Protein AF-A0A958W8P5-F1 (afdb_monomer)

Structure (mmCIF, N/CA/C/O backbone):
data_AF-A0A958W8P5-F1
#
_entry.id   AF-A0A958W8P5-F1
#
loop_
_atom_site.group_PDB
_atom_site.id
_atom_site.type_symbol
_atom_site.label_atom_id
_atom_site.label_alt_id
_atom_site.label_comp_id
_atom_site.label_asym_id
_atom_site.label_entity_id
_atom_site.label_seq_id
_atom_site.pdbx_PDB_ins_code
_atom_site.Cartn_x
_atom_site.Cartn_y
_atom_site.Cartn_z
_atom_site.occupancy
_atom_site.B_iso_or_equiv
_atom_site.auth_seq_id
_atom_site.auth_comp_id
_atom_site.auth_asym_id
_atom_site.auth_atom_id
_atom_site.pdbx_PDB_model_num
ATOM 1 N N . MET A 1 1 ? -5.852 3.829 20.525 1.00 61.50 1 MET A N 1
ATOM 2 C CA . MET A 1 1 ? -6.816 3.805 21.656 1.00 61.50 1 MET A CA 1
ATOM 3 C C . MET A 1 1 ? -6.274 2.936 22.780 1.00 61.50 1 MET A C 1
ATOM 5 O O . MET A 1 1 ? -5.685 1.904 22.482 1.00 61.50 1 MET A O 1
ATOM 9 N N . LYS A 1 2 ? -6.436 3.343 24.045 1.00 65.69 2 LYS A N 1
ATOM 10 C CA . LYS A 1 2 ? -5.979 2.568 25.211 1.00 65.69 2 LYS A CA 1
ATOM 11 C C . LYS A 1 2 ? -7.167 1.872 25.869 1.00 65.69 2 LYS A C 1
ATOM 13 O O . LYS A 1 2 ? -8.187 2.505 26.105 1.00 65.69 2 LYS A O 1
ATOM 18 N N . TYR A 1 3 ? -7.014 0.585 26.155 1.00 80.12 3 TYR A N 1
ATOM 19 C CA . TYR A 1 3 ? -7.939 -0.152 27.010 1.00 80.12 3 TYR A CA 1
ATOM 20 C C . TYR A 1 3 ? -7.518 0.039 28.460 1.00 80.12 3 TYR A C 1
ATOM 22 O O . TYR A 1 3 ? -6.321 0.064 28.752 1.00 80.12 3 TYR A O 1
ATOM 30 N N . GLN A 1 4 ? -8.497 0.136 29.349 1.00 85.81 4 GLN A N 1
ATOM 31 C CA . GLN A 1 4 ? -8.276 0.026 30.782 1.00 85.81 4 GLN A CA 1
ATOM 32 C C . GLN A 1 4 ? -8.817 -1.325 31.251 1.00 85.81 4 GLN A C 1
ATOM 34 O O . GLN A 1 4 ? -9.816 -1.813 30.722 1.00 85.81 4 GLN A O 1
ATOM 39 N N . VAL A 1 5 ? -8.114 -1.953 32.191 1.00 87.94 5 VAL A N 1
ATOM 40 C CA . VAL A 1 5 ? -8.501 -3.243 32.769 1.00 87.94 5 VAL A CA 1
ATOM 41 C C . VAL A 1 5 ? -8.922 -2.992 34.208 1.00 87.94 5 VAL A C 1
ATOM 43 O O . VAL A 1 5 ? -8.151 -2.418 34.972 1.00 87.94 5 VAL A O 1
ATOM 46 N N . ALA A 1 6 ? -10.127 -3.430 34.556 1.00 86.19 6 ALA A N 1
ATOM 47 C CA . ALA A 1 6 ? -10.683 -3.334 35.899 1.00 86.19 6 ALA A CA 1
ATOM 48 C C . ALA A 1 6 ? -10.616 -4.705 36.586 1.00 86.19 6 ALA A C 1
ATOM 50 O O . ALA A 1 6 ? -10.998 -5.708 35.977 1.00 86.19 6 ALA A O 1
ATOM 51 N N . ASP A 1 7 ? -10.170 -4.756 37.843 1.00 88.56 7 ASP A N 1
ATOM 52 C CA . ASP A 1 7 ? -10.262 -5.962 38.675 1.00 88.56 7 ASP A CA 1
ATOM 53 C C . ASP A 1 7 ? -11.498 -5.863 39.576 1.00 88.56 7 ASP A C 1
ATOM 55 O O . ASP A 1 7 ? -11.500 -5.181 40.604 1.00 88.56 7 ASP A O 1
ATOM 59 N N . LEU A 1 8 ? -12.587 -6.495 39.133 1.00 88.25 8 LEU A N 1
ATOM 60 C CA . LEU A 1 8 ? -13.913 -6.351 39.722 1.00 88.25 8 LEU A CA 1
ATOM 61 C C . LEU A 1 8 ? -14.461 -7.686 40.215 1.00 88.25 8 LEU A C 1
ATOM 63 O O . LEU A 1 8 ? -14.262 -8.743 39.618 1.00 88.25 8 LEU A O 1
ATOM 67 N N . LYS A 1 9 ? -15.222 -7.626 41.305 1.00 90.94 9 LYS A N 1
ATOM 68 C CA . LYS A 1 9 ? -15.916 -8.773 41.890 1.00 90.94 9 LYS A CA 1
ATOM 69 C C . LYS A 1 9 ? -17.305 -8.927 41.260 1.00 90.94 9 LYS A C 1
ATOM 71 O O . LYS A 1 9 ? -17.995 -7.921 41.100 1.00 90.94 9 LYS A O 1
ATOM 76 N N . PRO A 1 10 ? -17.783 -10.162 41.009 1.00 91.62 10 PRO A N 1
ATOM 77 C CA . PRO A 1 10 ? -19.079 -10.403 40.360 1.00 91.62 10 PRO A CA 1
ATOM 78 C C . PRO A 1 10 ? -20.283 -9.721 41.034 1.00 91.62 10 PRO A C 1
ATOM 80 O O . PRO A 1 10 ? -21.230 -9.327 40.361 1.00 91.62 10 PRO A O 1
ATOM 83 N N . ASN A 1 11 ? -20.224 -9.531 42.356 1.00 94.00 11 ASN A N 1
ATOM 84 C CA . ASN A 1 11 ? -21.281 -8.913 43.157 1.00 94.00 11 ASN A CA 1
ATOM 85 C C . ASN A 1 11 ? -21.255 -7.371 43.179 1.00 94.00 11 ASN A C 1
ATOM 87 O O . ASN A 1 11 ? -22.101 -6.754 43.830 1.00 94.00 11 ASN A O 1
ATOM 91 N N . GLN A 1 12 ? -20.284 -6.730 42.523 1.00 94.06 12 GLN A N 1
ATOM 92 C CA . GLN A 1 12 ? -20.268 -5.275 42.370 1.00 94.06 12 GLN A CA 1
ATOM 93 C C . GLN A 1 12 ? -21.307 -4.836 41.339 1.00 94.06 12 GLN A C 1
ATOM 95 O O . GLN A 1 12 ? -21.655 -5.588 40.434 1.00 94.06 12 GLN A O 1
ATOM 100 N N . ARG A 1 13 ? -21.823 -3.612 41.483 1.00 94.88 13 ARG A N 1
ATOM 101 C CA . ARG A 1 13 ? -22.813 -3.050 40.555 1.00 94.88 13 ARG A CA 1
ATOM 102 C C . ARG A 1 13 ? -22.160 -2.519 39.287 1.00 94.88 13 ARG A C 1
ATOM 104 O O . ARG A 1 13 ? -21.091 -1.917 39.368 1.00 94.88 13 ARG A O 1
ATOM 111 N N . VAL A 1 14 ? -22.862 -2.622 38.160 1.00 92.56 14 VAL A N 1
ATOM 112 C CA . VAL A 1 14 ? -22.449 -2.039 36.871 1.00 92.56 14 VAL A CA 1
ATOM 113 C C . VAL A 1 14 ? -22.155 -0.543 37.001 1.00 92.56 14 VAL A C 1
ATOM 115 O O . VAL A 1 14 ? -21.164 -0.064 36.461 1.00 92.56 14 VAL A O 1
ATOM 118 N N . GLY A 1 15 ? -22.940 0.201 37.791 1.00 90.25 15 GLY A N 1
ATOM 119 C CA . GLY A 1 15 ? -22.713 1.634 38.014 1.00 90.25 15 GLY A CA 1
ATOM 120 C C . GLY A 1 15 ? -21.353 1.992 38.639 1.00 90.25 15 GLY A C 1
ATOM 121 O O . GLY A 1 15 ? -20.953 3.154 38.586 1.00 90.25 15 GLY A O 1
ATOM 122 N N . LEU A 1 16 ? -20.619 1.027 39.208 1.00 89.62 16 LEU A N 1
ATOM 123 C CA . LEU A 1 16 ? -19.238 1.239 39.655 1.00 89.62 16 LEU A CA 1
ATOM 124 C C . LEU A 1 16 ? -18.306 1.545 38.472 1.00 89.62 16 LEU A C 1
ATOM 126 O O . LEU A 1 16 ? -17.460 2.423 38.596 1.00 89.62 16 LEU A O 1
ATOM 130 N N . LEU A 1 17 ? -18.518 0.895 37.321 1.00 88.81 17 LEU A N 1
ATOM 131 C CA . LEU A 1 17 ? -17.731 1.108 36.101 1.00 88.81 17 LEU A CA 1
ATOM 132 C C . LEU A 1 17 ? -17.792 2.563 35.644 1.00 88.81 17 LEU A C 1
ATOM 134 O O . LEU A 1 17 ? -16.791 3.143 35.245 1.00 88.81 17 LEU A O 1
ATOM 138 N N . VAL A 1 18 ? -18.967 3.181 35.753 1.00 87.56 18 VAL A N 1
ATOM 139 C CA . VAL A 1 18 ? -19.132 4.597 35.429 1.00 87.56 18 VAL A CA 1
ATOM 140 C C . VAL A 1 18 ? -18.314 5.464 36.384 1.00 87.56 18 VAL A C 1
ATOM 142 O O . VAL A 1 18 ? -17.617 6.370 35.951 1.00 87.56 18 VAL A O 1
ATOM 145 N N . LYS A 1 19 ? -18.337 5.174 37.685 1.00 82.44 19 LYS A N 1
ATOM 146 C CA . LYS A 1 19 ? -17.563 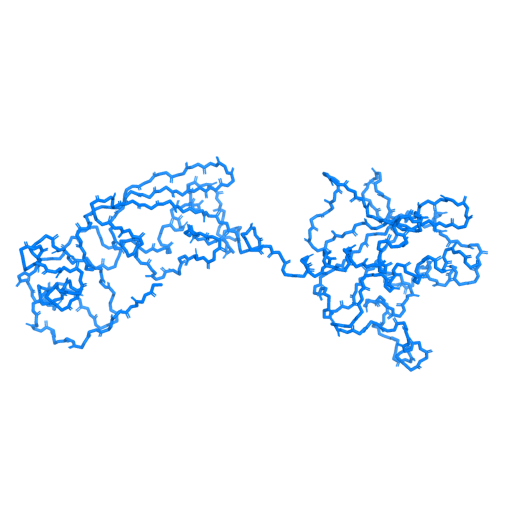5.952 38.663 1.00 82.44 19 LYS A CA 1
ATOM 147 C C . LYS A 1 19 ? -16.058 5.820 38.473 1.00 82.44 19 LYS A C 1
ATOM 149 O O . LYS A 1 19 ? -15.356 6.786 38.722 1.00 82.44 19 LYS A O 1
ATOM 154 N N . GLU A 1 20 ? -15.590 4.642 38.078 1.00 83.19 20 GLU A N 1
ATOM 155 C CA . GLU A 1 20 ? -14.168 4.344 37.916 1.00 83.19 20 GLU A CA 1
ATOM 156 C C . GLU A 1 20 ? -13.617 4.880 36.590 1.00 83.19 20 GLU A C 1
ATOM 158 O O . GLU A 1 20 ? -12.554 5.491 36.570 1.00 83.19 20 GLU A O 1
ATOM 163 N N . PHE A 1 21 ? -14.370 4.723 35.497 1.00 81.88 21 PHE A N 1
ATOM 164 C CA . PHE A 1 21 ? -13.891 5.029 34.146 1.00 81.88 21 PHE A CA 1
ATOM 165 C C . PHE A 1 21 ? -14.447 6.332 33.562 1.00 81.88 21 PHE A C 1
ATOM 167 O O . PHE A 1 21 ? -13.836 6.900 32.661 1.00 81.88 21 PHE A O 1
ATOM 174 N N . ALA A 1 22 ? -15.572 6.851 34.069 1.00 73.06 22 ALA A N 1
ATOM 175 C CA . ALA A 1 22 ? -16.109 8.139 33.624 1.00 73.06 22 ALA A CA 1
ATOM 176 C C . ALA A 1 22 ? -15.609 9.330 34.452 1.00 73.06 22 ALA A C 1
ATOM 178 O O . ALA A 1 22 ? -15.659 10.453 33.960 1.00 73.06 22 ALA A O 1
ATOM 179 N N . SER A 1 23 ? -15.070 9.134 35.662 1.00 58.66 23 SER A N 1
ATOM 180 C CA . SER A 1 23 ? -14.471 10.240 36.432 1.00 58.66 23 SER A CA 1
ATOM 181 C C . SER A 1 23 ? -13.261 10.865 35.733 1.00 58.66 23 SER A C 1
ATOM 183 O O . SER A 1 23 ? -12.983 12.042 35.926 1.00 58.66 23 SER A O 1
ATOM 185 N N . GLU A 1 24 ? -12.564 10.104 34.883 1.00 58.31 24 GLU A N 1
ATOM 186 C CA . GLU A 1 24 ? -11.497 10.628 34.019 1.00 58.31 24 GLU A CA 1
ATOM 187 C C . GLU A 1 24 ? -12.038 11.448 32.833 1.00 58.31 24 GLU A C 1
ATOM 189 O O . GLU A 1 24 ? -11.323 12.272 32.267 1.00 58.31 24 GLU A O 1
ATOM 194 N N . LEU A 1 25 ? -13.306 11.246 32.465 1.00 57.03 25 LEU A N 1
ATOM 195 C CA . LEU A 1 25 ? -13.974 11.900 31.337 1.00 57.03 25 LEU A CA 1
ATOM 196 C C . LEU A 1 25 ? -14.722 13.178 31.747 1.00 57.03 25 LEU A C 1
ATOM 198 O O . LEU A 1 25 ? -15.196 13.915 30.881 1.00 57.03 25 LEU A O 1
ATOM 202 N N . VAL A 1 26 ? -14.865 13.443 33.051 1.00 53.00 26 VAL A N 1
ATOM 203 C CA . VAL A 1 26 ? -15.777 14.469 33.559 1.00 53.00 26 VAL A CA 1
ATOM 204 C C . VAL A 1 26 ? -15.163 15.247 34.731 1.00 53.00 26 VAL A C 1
ATOM 206 O O . VAL A 1 26 ? -14.953 14.712 35.813 1.00 53.00 26 VAL A O 1
ATOM 209 N N . SER A 1 27 ? -14.947 16.555 34.552 1.00 53.47 27 SER A N 1
ATOM 210 C CA . SER A 1 27 ? -14.469 17.470 35.606 1.00 53.47 27 SER A CA 1
ATOM 211 C C . SER A 1 27 ? -15.549 17.906 36.616 1.00 53.47 27 SER A C 1
ATOM 213 O O . SER A 1 27 ? -15.221 18.517 37.629 1.00 53.47 27 SER A O 1
ATOM 215 N N . ASN A 1 28 ? -16.824 17.586 36.363 1.00 54.25 28 ASN A N 1
ATOM 216 C CA . ASN A 1 28 ? -17.992 17.945 37.177 1.00 54.25 28 ASN A CA 1
ATOM 217 C C . ASN A 1 28 ? -18.848 16.712 37.516 1.00 54.25 28 ASN A C 1
ATOM 219 O O . ASN A 1 28 ? -19.314 16.022 36.616 1.00 54.25 28 ASN A O 1
ATOM 223 N N . GLN A 1 29 ? -19.121 16.459 38.800 1.00 53.81 29 GLN A N 1
ATOM 224 C CA . GLN A 1 29 ? -19.870 15.273 39.260 1.00 53.81 29 GLN A CA 1
ATOM 225 C C . GLN A 1 29 ? -21.273 15.118 38.633 1.00 53.81 29 GLN A C 1
ATOM 227 O O . GLN A 1 29 ? -21.763 13.995 38.534 1.00 53.81 29 GLN A O 1
ATOM 232 N N . ASP A 1 30 ? -21.874 16.204 38.139 1.00 55.91 30 ASP A N 1
ATOM 233 C CA . ASP A 1 30 ? -23.226 16.224 37.564 1.00 55.91 30 ASP A CA 1
ATOM 234 C C . ASP A 1 30 ? -23.385 15.432 36.248 1.00 55.91 30 ASP A C 1
ATOM 236 O O . ASP A 1 30 ? -24.508 15.103 35.884 1.00 55.91 30 ASP A O 1
ATOM 240 N N . PHE A 1 31 ? -22.306 15.074 35.532 1.00 62.34 31 PHE A N 1
ATOM 241 C CA . PHE A 1 31 ? -22.424 14.329 34.258 1.00 62.34 31 PHE A CA 1
ATOM 242 C C . PHE A 1 31 ? -22.172 12.819 34.367 1.00 62.34 31 PHE A C 1
ATOM 244 O O . PHE A 1 31 ? -22.192 12.123 33.353 1.00 62.34 31 PHE A O 1
ATOM 251 N N . VAL A 1 32 ? -21.939 12.290 35.572 1.00 66.75 32 VAL A N 1
ATOM 252 C CA . VAL A 1 32 ? -21.746 10.842 35.784 1.00 66.75 32 VAL A CA 1
ATOM 253 C C . VAL A 1 32 ? -23.053 10.075 35.533 1.00 66.75 32 VAL A C 1
ATOM 255 O O . VAL A 1 32 ? -23.020 8.929 35.092 1.00 66.75 32 VAL A O 1
ATOM 258 N N . GLU A 1 33 ? -24.212 10.701 35.759 1.00 72.81 33 GLU A N 1
ATOM 259 C CA . GLU A 1 33 ? -25.521 10.078 35.511 1.00 72.81 33 GLU A CA 1
ATOM 260 C C . GLU A 1 33 ? -25.821 9.882 34.014 1.00 72.81 33 GLU A C 1
ATOM 262 O O . GLU A 1 33 ? -26.463 8.892 33.658 1.00 72.81 33 GLU A O 1
ATOM 267 N N . ASP A 1 34 ? -25.276 10.748 33.149 1.00 83.75 34 ASP A N 1
ATOM 268 C CA . ASP A 1 34 ? -25.423 10.705 31.682 1.00 83.75 34 ASP A CA 1
ATOM 269 C C . ASP A 1 34 ? -24.579 9.611 31.009 1.00 83.75 34 ASP A C 1
ATOM 271 O O . ASP A 1 34 ? -24.695 9.377 29.802 1.00 83.75 34 ASP A O 1
ATOM 275 N N . CYS A 1 35 ? -23.669 8.987 31.754 1.00 89.44 35 CYS A N 1
ATOM 276 C CA . CYS A 1 35 ? -22.839 7.911 31.247 1.00 89.44 35 CYS A CA 1
ATOM 277 C C . CYS A 1 35 ? -23.577 6.577 31.339 1.00 89.44 35 CYS A C 1
ATOM 279 O O . CYS A 1 35 ? -24.099 6.194 32.391 1.00 89.44 35 CYS A O 1
ATOM 281 N N . GLU A 1 36 ? -23.538 5.842 30.238 1.00 93.12 36 GLU A N 1
ATOM 282 C CA . GLU A 1 36 ? -24.096 4.505 30.118 1.00 93.12 36 GLU A CA 1
ATOM 283 C C . GLU A 1 36 ? -22.970 3.484 29.933 1.00 93.12 36 GLU A C 1
ATOM 285 O O . GLU A 1 36 ? -21.848 3.820 29.528 1.00 93.12 36 GLU A O 1
ATOM 290 N N . VAL A 1 37 ? -23.274 2.227 30.248 1.00 94.50 37 VAL A N 1
ATOM 291 C CA . VAL A 1 37 ? -22.350 1.101 30.102 1.00 94.50 37 VAL A CA 1
ATOM 292 C C . VAL A 1 37 ? -22.937 0.132 29.097 1.00 94.50 37 VAL A C 1
ATOM 294 O O . VAL A 1 37 ? -24.067 -0.301 29.266 1.00 94.50 37 VAL A O 1
ATOM 297 N N . TYR A 1 38 ? -22.168 -0.255 28.090 1.00 96.31 38 TYR A N 1
ATOM 298 C CA . TYR A 1 38 ? -22.601 -1.208 27.075 1.00 96.31 38 TYR A CA 1
ATOM 299 C C . TYR A 1 38 ? -21.658 -2.397 27.048 1.00 96.31 38 TYR A C 1
ATOM 301 O O . TYR A 1 38 ? -20.437 -2.225 27.046 1.00 96.31 38 TYR A O 1
ATOM 309 N N . LEU A 1 39 ? -22.211 -3.602 26.954 1.00 95.75 39 LEU A N 1
ATOM 310 C CA . LEU A 1 39 ? -21.423 -4.781 26.619 1.00 95.75 39 LEU A CA 1
ATOM 311 C C . LEU A 1 39 ? -21.067 -4.746 25.125 1.00 95.75 39 LEU A C 1
ATOM 313 O O . LEU A 1 39 ? -21.847 -4.277 24.294 1.00 95.75 39 LEU A O 1
ATOM 317 N N . LYS A 1 40 ? -19.861 -5.198 24.772 1.00 95.12 40 LYS A N 1
ATOM 318 C CA . LYS A 1 40 ? -19.370 -5.196 23.388 1.00 95.12 40 LYS A CA 1
ATOM 319 C C . LYS A 1 40 ? -20.381 -5.818 22.420 1.00 95.12 40 LYS A C 1
ATOM 321 O O . LYS A 1 40 ? -20.788 -6.959 22.601 1.00 95.12 40 LYS A O 1
ATOM 326 N N . ASN A 1 41 ? -20.657 -5.102 21.328 1.00 94.75 41 ASN A N 1
ATOM 327 C CA . ASN A 1 41 ? -21.593 -5.460 20.257 1.00 94.75 41 ASN A CA 1
ATOM 328 C C . ASN A 1 41 ? -23.080 -5.559 20.644 1.00 94.75 41 ASN A C 1
ATOM 330 O O . ASN A 1 41 ? -23.872 -5.904 19.760 1.00 94.75 41 ASN A O 1
ATOM 334 N N . GLU A 1 42 ? -23.448 -5.207 21.878 1.00 95.62 42 GLU A N 1
ATOM 335 C CA . GLU A 1 42 ? -24.842 -5.097 22.317 1.00 95.62 42 GLU A CA 1
ATOM 336 C C . GLU A 1 42 ? -25.438 -3.724 21.983 1.00 95.62 42 GLU A C 1
ATOM 338 O O . GLU A 1 42 ? -24.756 -2.694 22.028 1.00 95.62 42 GLU A O 1
ATOM 343 N N . GLU A 1 43 ? -26.722 -3.710 21.629 1.00 93.38 43 GLU A N 1
ATOM 344 C CA . GLU A 1 43 ? -27.430 -2.479 21.253 1.00 93.38 43 GLU A CA 1
ATOM 345 C C . GLU A 1 43 ? -27.899 -1.663 22.459 1.00 93.38 43 GLU A C 1
ATOM 347 O O . GLU A 1 43 ? -27.882 -0.434 22.391 1.00 93.38 43 GLU A O 1
ATOM 352 N N . ASP A 1 44 ? -28.274 -2.344 23.540 1.00 94.81 44 ASP A N 1
ATOM 353 C CA . ASP A 1 44 ? -28.830 -1.732 24.743 1.00 94.81 44 ASP A CA 1
ATOM 354 C C . ASP A 1 44 ? -27.754 -1.553 25.822 1.00 94.81 44 ASP A C 1
ATOM 356 O O . ASP A 1 44 ? -26.799 -2.334 25.928 1.00 94.81 44 ASP A O 1
ATOM 360 N N . ASP A 1 45 ? -27.908 -0.508 26.630 1.00 95.19 45 ASP A N 1
ATOM 361 C CA . ASP A 1 45 ? -27.088 -0.287 27.809 1.00 95.19 45 ASP A CA 1
ATOM 362 C C . ASP A 1 45 ? -27.468 -1.234 28.957 1.00 95.19 45 ASP A C 1
ATOM 364 O O . ASP A 1 45 ? -28.557 -1.805 29.038 1.00 95.19 45 ASP A O 1
ATOM 368 N N . LEU A 1 46 ? -26.521 -1.421 29.868 1.00 95.69 46 LEU A N 1
ATOM 369 C CA . LEU A 1 46 ? -26.671 -2.249 31.048 1.00 95.69 46 LEU A CA 1
ATOM 370 C C . LEU A 1 46 ? -27.295 -1.450 32.193 1.00 95.69 46 LEU A C 1
ATOM 372 O O . LEU A 1 46 ? -26.890 -0.326 32.493 1.00 95.69 46 LEU A O 1
ATOM 376 N N . ASP A 1 47 ? -28.212 -2.090 32.916 1.00 94.19 47 ASP A N 1
ATOM 377 C CA . ASP A 1 47 ? -28.812 -1.527 34.123 1.00 94.19 47 ASP A CA 1
ATOM 378 C C . ASP A 1 47 ? -27.745 -1.312 35.211 1.00 94.19 47 ASP A C 1
ATOM 380 O O . ASP A 1 47 ? -27.260 -2.252 35.847 1.00 94.19 47 ASP A O 1
ATOM 384 N N . LYS A 1 48 ? -27.415 -0.040 35.464 1.00 93.38 48 LYS A N 1
ATOM 385 C CA . LYS A 1 48 ? -26.426 0.400 36.463 1.00 93.38 48 LYS A CA 1
ATOM 386 C C . LYS A 1 48 ? -26.728 -0.102 37.886 1.00 93.38 48 LYS A C 1
ATOM 388 O O . LYS A 1 48 ? -25.813 -0.135 38.718 1.00 93.38 48 LYS A O 1
ATOM 393 N N . GLY A 1 49 ? -27.978 -0.471 38.184 1.00 93.25 49 GLY A N 1
ATOM 394 C CA . GLY A 1 49 ? -28.420 -1.004 39.473 1.00 93.25 49 GLY A CA 1
ATOM 395 C C . GLY A 1 49 ? -28.115 -2.489 39.690 1.00 93.25 49 GLY A C 1
ATOM 396 O O . GLY A 1 49 ? -27.979 -2.899 40.849 1.00 93.25 49 GLY A O 1
ATOM 397 N N . LYS A 1 50 ? -27.963 -3.267 38.611 1.00 95.69 50 LYS A N 1
ATOM 398 C CA . LYS A 1 50 ? -27.653 -4.703 38.659 1.00 95.69 50 LYS A CA 1
ATOM 399 C C . LYS A 1 50 ? -26.184 -4.961 38.961 1.00 95.69 50 LYS A C 1
ATOM 401 O O . LYS A 1 50 ? -25.310 -4.120 38.725 1.00 95.69 50 LYS A O 1
ATOM 406 N N . THR A 1 51 ? -25.905 -6.145 39.492 1.00 96.00 51 THR A N 1
ATOM 407 C CA . THR A 1 51 ? -24.537 -6.648 39.639 1.00 96.00 51 THR A CA 1
ATOM 408 C C . THR A 1 51 ? -23.930 -7.032 38.286 1.00 96.00 51 THR A C 1
ATOM 410 O O . THR A 1 51 ? -24.648 -7.206 37.295 1.00 96.00 51 THR A O 1
ATOM 413 N N . LEU A 1 52 ? -22.601 -7.157 38.227 1.00 94.56 52 LEU A N 1
ATOM 414 C CA . LEU A 1 52 ? -21.898 -7.628 37.028 1.00 94.56 52 LEU A CA 1
ATOM 415 C C . LEU A 1 52 ? -22.386 -9.029 36.623 1.00 94.56 52 LEU A C 1
ATOM 417 O O . LEU A 1 52 ? -22.652 -9.262 35.446 1.00 94.56 52 LEU A O 1
ATOM 421 N N . GLU A 1 53 ? -22.585 -9.919 37.602 1.00 93.94 53 GLU A N 1
ATOM 422 C CA . GLU A 1 53 ? -23.111 -11.274 37.386 1.00 93.94 53 GLU A CA 1
ATOM 423 C C . GLU A 1 53 ? -24.550 -11.269 36.845 1.00 93.94 53 GLU A C 1
ATOM 425 O O . GLU A 1 53 ? -24.834 -11.926 35.844 1.00 93.94 53 GLU A O 1
ATOM 430 N N . GLU A 1 54 ? -25.450 -10.480 37.444 1.00 95.31 54 GLU A N 1
ATOM 431 C CA . GLU A 1 54 ? -26.842 -10.331 36.977 1.00 95.31 54 GLU A CA 1
ATOM 432 C C . GLU A 1 54 ? -26.938 -9.726 35.570 1.00 95.31 54 GLU A C 1
ATOM 434 O O . GLU A 1 54 ? -27.918 -9.954 34.859 1.00 95.31 54 GLU A O 1
ATOM 439 N N . SER A 1 55 ? -25.929 -8.948 35.176 1.00 93.19 55 SER A N 1
ATOM 440 C CA . SER A 1 55 ? -25.813 -8.335 33.848 1.00 93.19 55 SER A CA 1
ATOM 441 C C . SER A 1 55 ? -25.090 -9.234 32.843 1.00 93.19 55 SER A C 1
ATOM 443 O O . SER A 1 55 ? -24.905 -8.845 31.693 1.00 93.19 55 SER A O 1
ATOM 445 N N . GLY A 1 56 ? -24.673 -10.433 33.264 1.00 93.62 56 GLY A N 1
ATOM 446 C CA . GLY A 1 56 ? -24.006 -11.415 32.415 1.00 93.62 56 GLY A CA 1
ATOM 447 C C . GLY A 1 56 ? -22.558 -11.079 32.053 1.00 93.62 56 GLY A C 1
ATOM 448 O O . GLY A 1 56 ? -22.003 -11.774 31.203 1.00 93.62 56 GLY A O 1
ATOM 449 N N . ILE A 1 57 ? -21.948 -10.071 32.689 1.00 94.06 57 ILE A N 1
ATOM 450 C CA . ILE A 1 57 ? -20.547 -9.697 32.461 1.00 94.06 57 ILE A CA 1
ATOM 451 C C . ILE A 1 57 ? -19.638 -10.774 33.053 1.00 94.06 57 ILE A C 1
ATOM 453 O O . ILE A 1 57 ? -19.739 -11.133 34.229 1.00 94.06 57 ILE A O 1
ATOM 457 N N . LYS A 1 58 ? -18.707 -11.261 32.237 1.00 93.69 58 LYS A N 1
ATOM 458 C CA . LYS A 1 58 ? -17.735 -12.298 32.582 1.00 93.69 58 LYS A CA 1
ATOM 459 C C . LYS A 1 58 ? -16.310 -11.782 32.444 1.00 93.69 58 LYS A C 1
ATOM 461 O O . LYS A 1 58 ? -16.026 -10.765 31.815 1.00 93.69 58 LYS A O 1
ATOM 466 N N . GLN A 1 59 ? -15.377 -12.529 33.023 1.00 92.12 59 GLN A N 1
ATOM 467 C CA . GLN A 1 59 ? -13.956 -12.262 32.849 1.00 92.12 59 GLN A CA 1
ATOM 468 C C . GLN A 1 59 ? -13.576 -12.295 31.359 1.00 92.12 59 GLN A C 1
ATOM 470 O O . GLN A 1 59 ? -13.853 -13.270 30.663 1.00 92.12 59 GLN A O 1
ATOM 475 N N . GLY A 1 60 ? -12.900 -11.241 30.895 1.00 90.69 60 GLY A N 1
ATOM 476 C CA . GLY A 1 60 ? -12.474 -11.085 29.500 1.00 90.69 60 GLY A CA 1
ATOM 477 C C . GLY A 1 60 ? -13.470 -10.334 28.612 1.00 90.69 60 GLY A C 1
ATOM 478 O O . GLY A 1 60 ? -13.120 -9.973 27.482 1.00 90.69 60 GLY A O 1
ATOM 479 N N . ASP A 1 61 ? -14.671 -10.043 29.114 1.00 93.31 61 ASP A N 1
ATOM 480 C CA . ASP A 1 61 ? -15.610 -9.183 28.407 1.00 93.31 61 ASP A CA 1
ATOM 481 C C . ASP A 1 61 ? -15.067 -7.760 28.286 1.00 93.31 61 ASP A C 1
ATOM 483 O O . ASP A 1 61 ? -14.280 -7.277 29.100 1.00 93.31 61 ASP A O 1
ATOM 487 N N . HIS A 1 62 ? -15.480 -7.093 27.215 1.00 93.06 62 HIS A N 1
ATOM 488 C CA . HIS A 1 62 ? -15.138 -5.704 26.958 1.00 93.06 62 HIS A CA 1
ATOM 489 C C . HIS A 1 62 ? -16.414 -4.880 27.067 1.00 93.06 62 HIS A C 1
ATOM 491 O O . HIS A 1 62 ? -17.448 -5.260 26.513 1.00 93.06 62 HIS A O 1
ATOM 497 N N . VAL A 1 63 ? -16.324 -3.748 27.754 1.00 94.19 63 VAL A N 1
ATOM 498 C CA . VAL A 1 63 ? -17.441 -2.825 27.945 1.00 94.19 63 VAL A CA 1
ATOM 499 C C . VAL A 1 63 ? -17.064 -1.438 27.451 1.00 94.19 63 VAL A C 1
ATOM 501 O O . VAL A 1 63 ? -15.912 -1.016 27.564 1.00 94.19 63 VAL A O 1
ATOM 504 N N . PHE A 1 64 ? -18.031 -0.734 26.881 1.00 93.81 64 PHE A N 1
ATOM 505 C CA . PHE A 1 64 ? -17.918 0.686 26.587 1.00 93.81 64 PHE A CA 1
ATOM 506 C C . PHE A 1 64 ? -18.576 1.475 27.718 1.00 93.81 64 PHE A C 1
ATOM 508 O O . PHE A 1 64 ? -19.694 1.155 28.112 1.00 93.81 64 PHE A O 1
ATOM 515 N N . VAL A 1 65 ? -17.896 2.504 28.220 1.00 93.00 65 VAL A N 1
ATOM 516 C CA . VAL A 1 65 ? -18.425 3.438 29.221 1.00 93.00 65 VAL A CA 1
ATOM 517 C C . VAL A 1 65 ? -18.356 4.837 28.621 1.00 93.00 65 VAL A C 1
ATOM 519 O O . VAL A 1 65 ? -17.270 5.306 28.281 1.00 93.00 65 VAL A O 1
ATOM 522 N N . GLY A 1 66 ? -19.498 5.503 28.457 1.00 91.50 66 GLY A N 1
ATOM 523 C CA . GLY A 1 66 ? -19.528 6.824 27.833 1.00 91.50 66 GLY A CA 1
ATOM 524 C C . GLY A 1 66 ? -20.928 7.413 27.691 1.00 91.50 66 GLY A C 1
ATOM 525 O O . GLY A 1 66 ? -21.918 6.800 28.072 1.00 91.50 66 GLY A O 1
ATOM 526 N N . ARG A 1 67 ? -21.004 8.637 27.156 1.00 91.19 67 ARG A N 1
ATOM 527 C CA . ARG A 1 67 ? -22.259 9.413 27.047 1.00 91.19 67 ARG A CA 1
ATOM 528 C C . ARG A 1 67 ? -22.992 9.234 25.716 1.00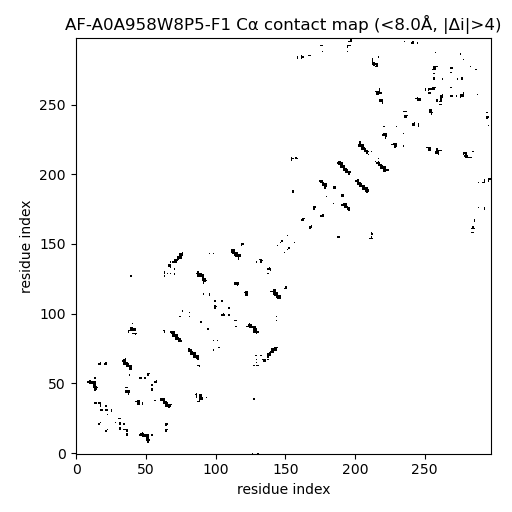 91.19 67 ARG A C 1
ATOM 530 O O . ARG A 1 67 ? -24.178 9.532 25.615 1.00 91.19 67 ARG A O 1
ATOM 537 N N . CYS A 1 68 ? -22.295 8.790 24.671 1.00 92.38 68 CYS A N 1
ATOM 538 C CA . CYS A 1 68 ? -22.930 8.539 23.381 1.00 92.38 68 CYS A CA 1
ATOM 539 C C . CYS A 1 68 ? -23.839 7.313 23.483 1.00 92.38 68 CYS A C 1
ATOM 541 O O . CYS A 1 68 ? -23.380 6.254 23.895 1.00 92.38 68 CYS A O 1
ATOM 543 N N . LYS A 1 69 ? -25.110 7.458 23.090 1.00 94.19 69 LYS A N 1
ATOM 544 C CA . LYS A 1 69 ? -26.085 6.351 23.037 1.00 94.19 69 LYS A CA 1
ATOM 545 C C . LYS A 1 69 ? -26.163 5.690 21.664 1.00 94.19 69 LYS A C 1
ATOM 547 O O . LYS A 1 69 ? -26.414 4.498 21.536 1.00 94.19 69 LYS A O 1
ATOM 552 N N . LYS A 1 70 ? -25.904 6.480 20.627 1.00 96.69 70 LYS A N 1
ATOM 553 C CA . LYS A 1 70 ? -25.715 6.043 19.248 1.00 96.69 70 LYS A CA 1
ATOM 554 C C . LYS A 1 70 ? -24.524 6.786 18.670 1.00 96.69 70 LYS A C 1
ATOM 556 O O . LYS A 1 70 ? -24.190 7.871 19.147 1.00 96.69 70 LYS A O 1
ATOM 561 N N . VAL A 1 71 ? -23.883 6.171 17.688 1.00 97.69 71 VAL A N 1
ATOM 562 C CA . VAL A 1 71 ? -22.788 6.766 16.932 1.00 97.69 71 VAL A CA 1
ATOM 563 C C . VAL A 1 71 ? -23.160 6.745 15.462 1.00 97.69 71 VAL A C 1
ATOM 565 O O . VAL A 1 71 ? -23.402 5.672 14.904 1.00 97.69 71 VAL A O 1
ATOM 568 N N . ASP A 1 72 ? -23.186 7.923 14.849 1.00 98.25 72 ASP A N 1
ATOM 569 C CA . ASP A 1 72 ? -23.382 8.054 13.410 1.00 98.25 72 ASP A CA 1
ATOM 570 C C . ASP A 1 72 ? -22.045 7.837 12.702 1.00 98.25 72 ASP A C 1
ATOM 572 O O . ASP A 1 72 ? -21.069 8.562 12.909 1.00 98.25 72 ASP A O 1
ATOM 576 N N . VAL A 1 73 ? -21.989 6.799 11.878 1.00 98.50 73 VAL A N 1
ATOM 577 C CA . VAL A 1 73 ? -20.788 6.374 11.168 1.00 98.50 73 VAL A CA 1
ATOM 578 C C . VAL A 1 73 ? -20.977 6.641 9.683 1.00 98.50 73 VAL A C 1
ATOM 580 O O . VAL A 1 73 ? -21.962 6.201 9.092 1.00 98.50 73 VAL A O 1
ATOM 583 N N . SER A 1 74 ? -20.006 7.314 9.074 1.00 98.00 74 SER A N 1
ATOM 584 C CA . SER A 1 74 ? -19.846 7.396 7.620 1.00 98.00 74 SER A CA 1
ATOM 585 C C . SER A 1 74 ? -18.611 6.597 7.216 1.00 98.00 74 SER A C 1
ATOM 587 O O . SER A 1 74 ? -17.533 6.826 7.756 1.00 98.00 74 SER A O 1
ATOM 589 N N . ILE A 1 75 ? -18.759 5.644 6.298 1.00 98.50 75 ILE A N 1
ATOM 590 C CA . ILE A 1 75 ? -17.667 4.829 5.759 1.00 98.50 75 ILE A CA 1
ATOM 591 C C . ILE A 1 75 ? -17.548 5.124 4.271 1.00 98.50 75 ILE A C 1
ATOM 593 O O . ILE A 1 75 ? -18.482 4.880 3.511 1.00 98.50 75 ILE A O 1
ATOM 597 N N . ASN A 1 76 ? -16.390 5.614 3.849 1.00 96.94 76 ASN A N 1
ATOM 598 C CA . ASN A 1 76 ? -16.095 5.860 2.445 1.00 96.94 76 ASN A CA 1
ATOM 599 C C . ASN A 1 76 ? -15.268 4.712 1.863 1.00 96.94 76 ASN A C 1
ATOM 601 O O . ASN A 1 76 ? -14.348 4.223 2.513 1.00 96.94 76 ASN A O 1
ATOM 605 N N . TYR A 1 77 ? -15.581 4.299 0.639 1.00 95.62 77 TYR A N 1
ATOM 606 C CA . TYR A 1 77 ? -14.820 3.317 -0.132 1.00 95.62 77 TYR A CA 1
ATOM 607 C C . TYR A 1 77 ? -14.928 3.652 -1.619 1.00 95.62 77 TYR A C 1
ATOM 609 O O . TYR A 1 77 ? -16.035 3.775 -2.144 1.00 95.62 77 TYR A O 1
ATOM 617 N N . ALA A 1 78 ? -13.792 3.821 -2.303 1.00 87.56 78 ALA A N 1
ATOM 618 C CA . ALA A 1 78 ? -13.743 4.116 -3.741 1.00 87.56 78 ALA A CA 1
ATOM 619 C C . ALA A 1 78 ? -14.691 5.262 -4.181 1.00 87.56 78 ALA A C 1
ATOM 621 O O . ALA A 1 78 ? -15.384 5.173 -5.196 1.00 87.56 78 ALA A O 1
ATOM 622 N N . GLY A 1 79 ? -14.770 6.330 -3.376 1.00 84.94 79 GLY A N 1
ATOM 623 C CA . GLY A 1 79 ? -15.627 7.496 -3.631 1.00 84.94 79 GLY A CA 1
ATOM 624 C C . GLY A 1 79 ? -17.126 7.290 -3.371 1.00 84.94 79 GLY A C 1
ATOM 625 O O . GLY A 1 79 ? -17.908 8.206 -3.613 1.00 84.94 79 GLY A O 1
ATOM 626 N N . LYS A 1 80 ? -17.541 6.116 -2.882 1.00 91.62 80 LYS A N 1
ATOM 627 C CA . LYS A 1 80 ? -18.907 5.843 -2.417 1.00 91.62 80 LYS A CA 1
ATOM 628 C C . LYS A 1 80 ? -18.973 5.928 -0.899 1.00 91.62 80 LYS A C 1
ATOM 630 O O . LYS A 1 80 ? -18.039 5.515 -0.217 1.00 91.62 80 LYS A O 1
ATOM 635 N N . GLU A 1 81 ? -20.103 6.399 -0.390 1.00 96.19 81 GLU A N 1
ATOM 636 C CA . GLU A 1 81 ? -20.343 6.566 1.041 1.00 96.19 81 GLU A CA 1
ATOM 637 C C . GLU A 1 81 ? -21.412 5.582 1.537 1.00 96.19 81 GLU A C 1
ATOM 639 O O . GLU A 1 81 ? -22.455 5.408 0.903 1.00 96.19 81 GLU A O 1
ATOM 644 N N . TYR A 1 82 ? -21.155 4.966 2.690 1.00 98.00 82 TYR A N 1
ATOM 645 C CA . TYR A 1 82 ? -22.097 4.156 3.451 1.00 98.00 82 TYR A CA 1
ATOM 646 C C . TYR A 1 82 ? -22.291 4.770 4.837 1.00 98.00 82 TYR A C 1
ATOM 648 O O . TYR A 1 82 ? -21.360 4.803 5.642 1.00 98.00 82 TYR A O 1
ATOM 656 N N . THR A 1 83 ? -23.501 5.243 5.126 1.00 98.12 83 THR A N 1
ATOM 657 C CA . THR A 1 83 ? -23.855 5.807 6.430 1.00 98.12 83 THR A CA 1
ATOM 658 C C . THR A 1 83 ? -24.757 4.867 7.222 1.00 98.12 83 THR A C 1
ATOM 660 O O . THR A 1 83 ? -25.673 4.239 6.684 1.00 98.12 83 THR A O 1
ATOM 663 N N . LEU A 1 84 ? -24.491 4.754 8.522 1.00 98.12 84 LEU A N 1
ATOM 664 C CA . LEU A 1 84 ? -25.275 3.952 9.456 1.00 98.12 84 LEU A CA 1
ATOM 665 C C . LEU A 1 84 ? -25.154 4.500 10.879 1.00 98.12 84 LEU A C 1
ATOM 667 O O . LEU A 1 84 ? -24.135 5.076 11.244 1.00 98.12 84 LEU A O 1
ATOM 671 N N . SER A 1 85 ? -26.182 4.274 11.693 1.00 97.81 85 SER A N 1
ATOM 672 C CA . SER A 1 85 ? -26.168 4.602 13.119 1.00 97.81 85 SER A CA 1
ATOM 673 C C . SER A 1 85 ? -26.102 3.310 13.926 1.00 97.81 85 SER A C 1
ATOM 675 O O . SER A 1 85 ? -26.905 2.398 13.709 1.00 97.81 85 SER A O 1
ATOM 677 N N . VAL A 1 86 ? -25.125 3.201 14.825 1.00 97.88 86 VAL A N 1
ATOM 678 C CA . VAL A 1 86 ? -24.835 1.969 15.579 1.00 97.88 86 VAL A CA 1
ATOM 679 C C . VAL A 1 86 ? -24.692 2.247 17.072 1.00 97.88 86 VAL A C 1
ATOM 681 O O . VAL A 1 86 ? -24.452 3.383 17.484 1.00 97.88 86 VAL A O 1
ATOM 684 N N . SER A 1 87 ? -24.829 1.210 17.903 1.00 97.44 87 SER A N 1
ATOM 685 C CA . SER A 1 87 ? -24.446 1.298 19.317 1.00 97.44 87 SER A CA 1
ATOM 686 C C . SER A 1 87 ? -22.954 1.641 19.457 1.00 97.44 87 SER A C 1
ATOM 688 O O . SER A 1 87 ? -22.139 1.104 18.693 1.00 97.44 87 SER A O 1
ATOM 690 N N . PRO A 1 88 ? -22.559 2.479 20.437 1.00 96.69 88 PRO A N 1
ATOM 691 C CA . PRO A 1 88 ? -21.156 2.809 20.693 1.00 96.69 88 PRO A CA 1
ATOM 692 C C . PRO A 1 88 ? -20.289 1.580 21.011 1.00 96.69 88 PRO A C 1
ATOM 694 O O . PRO A 1 88 ? -19.074 1.626 20.820 1.00 96.69 88 PRO A O 1
ATOM 697 N N . SER A 1 89 ? -20.888 0.471 21.458 1.00 96.88 89 SER A N 1
ATOM 698 C CA . SER A 1 89 ? -20.186 -0.787 21.739 1.00 96.88 89 SER A CA 1
ATOM 699 C C . SER A 1 89 ? -19.891 -1.620 20.485 1.00 96.88 89 SER A C 1
ATOM 701 O O . SER A 1 89 ? -19.210 -2.648 20.572 1.00 96.88 89 SER A O 1
ATOM 703 N N . THR A 1 90 ? -20.400 -1.205 19.319 1.00 98.00 90 THR A N 1
ATOM 704 C CA . THR A 1 90 ? -20.141 -1.871 18.039 1.00 98.00 90 THR A CA 1
ATOM 705 C C . THR A 1 90 ? -18.654 -1.831 17.745 1.00 98.00 90 THR A C 1
ATOM 707 O O . THR A 1 90 ? -18.051 -0.758 17.679 1.00 98.00 90 THR A O 1
ATOM 710 N N . ASN A 1 91 ? -18.052 -3.004 17.566 1.00 96.88 91 ASN A N 1
ATOM 711 C CA . ASN A 1 91 ? -16.631 -3.090 17.289 1.00 96.88 91 ASN A CA 1
ATOM 712 C C . ASN A 1 91 ? -16.299 -2.942 15.801 1.00 96.88 91 ASN A C 1
ATOM 714 O O . ASN A 1 91 ? -17.117 -3.216 14.919 1.00 96.88 91 ASN A O 1
ATOM 718 N N . ALA A 1 92 ? -15.051 -2.567 15.527 1.00 96.62 92 ALA A N 1
ATOM 719 C CA . ALA A 1 92 ? -14.548 -2.354 14.177 1.00 96.62 92 ALA A CA 1
ATOM 720 C C . ALA A 1 92 ? -14.689 -3.599 13.292 1.00 96.62 92 ALA A C 1
ATOM 722 O O . ALA A 1 92 ? -14.996 -3.466 12.115 1.00 96.62 92 ALA A O 1
ATOM 723 N N . ARG A 1 93 ? -14.560 -4.813 13.850 1.00 96.56 93 ARG A N 1
ATOM 724 C CA . ARG A 1 93 ? -14.782 -6.056 13.091 1.00 96.56 93 ARG A CA 1
ATOM 725 C C . ARG A 1 93 ? -16.216 -6.173 12.564 1.00 96.56 93 ARG A C 1
ATOM 727 O O . ARG A 1 93 ? -16.407 -6.473 11.388 1.00 96.56 93 ARG A O 1
ATOM 734 N N . LYS A 1 94 ? -17.223 -5.946 13.421 1.00 97.19 94 LYS A N 1
ATOM 735 C CA . LYS A 1 94 ? -18.645 -5.967 13.029 1.00 97.19 94 LYS A CA 1
ATOM 736 C C . LYS A 1 94 ? -18.921 -4.865 12.008 1.00 97.19 94 LYS A C 1
ATOM 738 O O . LYS A 1 94 ? -19.562 -5.123 10.994 1.00 97.19 94 LYS A O 1
ATOM 743 N N . LEU A 1 95 ? -18.374 -3.672 12.235 1.00 97.38 95 LEU A N 1
ATOM 744 C CA . LEU A 1 95 ? -18.520 -2.528 11.339 1.00 97.38 95 LEU A CA 1
ATOM 745 C C . LEU A 1 95 ? -17.881 -2.767 9.959 1.00 97.38 95 LEU A C 1
ATOM 747 O O . LEU A 1 95 ? -18.516 -2.499 8.942 1.00 97.38 95 LEU A O 1
ATOM 751 N N . ARG A 1 96 ? -16.674 -3.350 9.910 1.00 97.62 96 ARG A N 1
ATOM 752 C CA . ARG A 1 96 ? -15.996 -3.743 8.664 1.00 97.62 96 ARG A CA 1
ATOM 753 C C . ARG A 1 96 ? -16.831 -4.759 7.898 1.00 97.62 96 ARG A C 1
ATOM 755 O O . ARG A 1 96 ? -17.056 -4.574 6.711 1.00 97.62 96 ARG A O 1
ATOM 762 N N . HIS A 1 97 ? -17.349 -5.787 8.571 1.00 96.94 97 HIS A N 1
ATOM 763 C CA . HIS A 1 97 ? -18.208 -6.783 7.926 1.00 96.94 97 HIS A CA 1
ATOM 764 C C . HIS A 1 97 ? -19.475 -6.159 7.312 1.00 96.94 97 HIS A C 1
ATOM 766 O O . HIS A 1 97 ? -19.851 -6.502 6.192 1.00 96.94 97 HIS A O 1
ATOM 772 N N . LEU A 1 98 ? -20.111 -5.204 8.005 1.00 97.38 98 LEU A N 1
ATOM 773 C CA . LEU A 1 98 ? -21.245 -4.453 7.454 1.00 97.38 98 LEU A CA 1
ATOM 774 C C . LEU A 1 98 ? -20.847 -3.644 6.212 1.00 97.38 98 LEU A C 1
ATOM 776 O O . LEU A 1 98 ? -21.584 -3.657 5.227 1.00 97.38 98 LEU A O 1
ATOM 780 N N . ALA A 1 99 ? -19.685 -2.985 6.238 1.00 97.81 99 ALA A N 1
ATOM 781 C CA . ALA A 1 99 ? -19.173 -2.218 5.106 1.00 97.81 99 ALA A CA 1
ATOM 782 C C . ALA A 1 99 ? -18.864 -3.108 3.891 1.00 97.81 99 ALA A C 1
ATOM 784 O O . ALA A 1 99 ? -19.346 -2.821 2.799 1.00 97.81 99 ALA A O 1
ATOM 785 N N . LEU A 1 100 ? -18.140 -4.218 4.082 1.00 97.56 100 LEU A N 1
ATOM 786 C CA . LEU A 1 100 ? -17.828 -5.179 3.013 1.00 97.56 100 LEU A CA 1
ATOM 787 C C . LEU A 1 100 ? -19.109 -5.696 2.350 1.00 97.56 100 LEU A C 1
ATOM 789 O O . LEU A 1 100 ? -19.251 -5.642 1.129 1.00 97.56 100 LEU A O 1
ATOM 793 N N . LYS A 1 101 ? -20.098 -6.088 3.165 1.00 97.62 101 LYS A N 1
ATOM 794 C CA . LYS A 1 101 ? -21.409 -6.521 2.676 1.00 97.62 101 LYS A CA 1
ATOM 795 C C . LYS A 1 101 ? -22.146 -5.417 1.914 1.00 97.62 101 LYS A C 1
ATOM 797 O O . LYS A 1 101 ? -22.769 -5.709 0.897 1.00 97.62 101 LYS A O 1
ATOM 802 N N . HIS A 1 102 ? -22.100 -4.173 2.394 1.00 97.75 102 HIS A N 1
ATOM 803 C CA . HIS A 1 102 ? -22.745 -3.037 1.732 1.00 97.75 102 HIS A CA 1
ATOM 804 C C . HIS A 1 102 ? -22.119 -2.736 0.365 1.00 97.75 102 HIS A C 1
ATOM 806 O O . HIS A 1 102 ? -22.841 -2.523 -0.608 1.00 97.75 102 HIS A O 1
ATOM 812 N N . PHE A 1 103 ? -20.788 -2.754 0.276 1.00 97.06 103 PHE A N 1
ATOM 813 C CA . PHE A 1 103 ? -20.062 -2.488 -0.967 1.00 97.06 103 PHE A CA 1
ATOM 814 C C . PHE A 1 103 ? -19.981 -3.700 -1.909 1.00 97.06 103 PHE A C 1
ATOM 816 O O . PHE A 1 103 ? -19.518 -3.548 -3.038 1.00 97.06 103 PHE A O 1
ATOM 823 N N . GLY A 1 104 ? -20.468 -4.874 -1.490 1.00 96.31 104 GLY A N 1
ATOM 824 C CA . GLY A 1 104 ? -20.455 -6.096 -2.298 1.00 96.31 104 GLY A CA 1
ATOM 825 C C . GLY A 1 104 ? -19.059 -6.700 -2.468 1.00 96.31 104 GLY A C 1
ATOM 826 O O . GLY A 1 104 ? -18.791 -7.315 -3.495 1.00 96.31 104 GLY A O 1
ATOM 827 N N . ILE A 1 105 ? -18.180 -6.495 -1.486 1.00 94.94 105 ILE A N 1
ATOM 828 C CA . ILE A 1 105 ? -16.800 -6.992 -1.475 1.00 94.94 105 ILE A CA 1
ATOM 829 C C . ILE A 1 105 ? -16.799 -8.379 -0.823 1.00 94.94 105 ILE A C 1
ATOM 831 O O . ILE A 1 105 ? -17.371 -8.552 0.258 1.00 94.94 105 ILE A O 1
ATOM 835 N N . GLY A 1 106 ? -16.202 -9.370 -1.491 1.00 92.50 106 GLY A N 1
ATOM 836 C CA . GLY A 1 106 ? -16.056 -10.724 -0.951 1.00 92.50 106 GLY A CA 1
ATOM 837 C C . GLY A 1 106 ? -15.095 -10.773 0.240 1.00 92.50 106 GLY A C 1
ATOM 838 O O . GLY A 1 106 ? -14.276 -9.876 0.416 1.00 92.50 106 GLY A O 1
ATOM 839 N N . ASP A 1 107 ? -15.173 -11.827 1.056 1.00 86.12 107 ASP A N 1
ATOM 840 C CA . ASP A 1 107 ? -14.302 -11.964 2.235 1.00 86.12 107 ASP A CA 1
ATOM 841 C C . ASP A 1 107 ? -12.808 -12.013 1.855 1.00 86.12 107 ASP A C 1
ATOM 843 O O . ASP A 1 107 ? -11.989 -11.429 2.563 1.00 86.12 107 ASP A O 1
ATOM 847 N N . ASP A 1 108 ? -12.464 -12.649 0.727 1.00 84.94 108 ASP A N 1
ATOM 848 C CA . ASP A 1 108 ? -11.085 -12.725 0.222 1.00 84.94 108 ASP A CA 1
ATOM 849 C C . ASP A 1 108 ? -10.585 -11.357 -0.272 1.00 84.94 108 ASP A C 1
ATOM 851 O O . ASP A 1 108 ? -9.499 -10.923 0.107 1.00 84.94 108 ASP A O 1
ATOM 855 N N . ASP A 1 109 ? -11.406 -10.641 -1.049 1.00 83.69 109 ASP A N 1
ATOM 856 C CA . ASP A 1 109 ? -11.083 -9.309 -1.590 1.00 83.69 109 ASP A CA 1
ATOM 857 C C . ASP A 1 109 ? -11.074 -8.208 -0.511 1.00 83.69 109 ASP A C 1
ATOM 859 O O . ASP A 1 109 ? -10.581 -7.108 -0.739 1.00 83.69 109 ASP A O 1
ATOM 863 N N . GLY A 1 110 ? -11.681 -8.471 0.649 1.00 90.12 110 GLY A N 1
ATOM 864 C CA . GLY A 1 110 ? -11.768 -7.543 1.775 1.00 90.12 110 GLY A CA 1
ATOM 865 C C . GLY A 1 110 ? -10.800 -7.846 2.918 1.00 90.12 110 GLY A C 1
ATOM 866 O O . GLY A 1 110 ? -10.882 -7.186 3.958 1.00 90.12 110 GLY A O 1
ATOM 867 N N . ALA A 1 111 ? -9.940 -8.860 2.774 1.00 90.00 111 ALA A N 1
ATOM 868 C CA . ALA A 1 111 ? -9.102 -9.373 3.858 1.00 90.00 111 ALA A CA 1
ATOM 869 C C . ALA A 1 111 ? -8.035 -8.370 4.334 1.00 90.00 111 ALA A C 1
ATOM 871 O O . ALA A 1 111 ? -7.674 -8.366 5.514 1.00 90.00 111 ALA A O 1
ATOM 872 N N . ASP A 1 112 ? -7.551 -7.518 3.434 1.00 90.56 112 ASP A N 1
ATOM 873 C CA . ASP A 1 112 ? -6.534 -6.488 3.662 1.00 90.56 112 ASP A CA 1
ATOM 874 C C . ASP A 1 112 ? -7.125 -5.090 3.930 1.00 90.56 112 ASP A C 1
ATOM 876 O O . ASP A 1 112 ? -6.405 -4.179 4.350 1.00 90.56 112 ASP A O 1
ATOM 880 N N . LEU A 1 113 ? -8.436 -4.914 3.734 1.00 95.31 113 LEU A N 1
ATOM 881 C CA . LEU A 1 113 ? -9.117 -3.642 3.953 1.00 95.31 113 LEU A CA 1
ATOM 882 C C . LEU A 1 113 ? -9.290 -3.351 5.449 1.00 95.31 113 LEU A C 1
ATOM 884 O O . LEU A 1 113 ? -9.840 -4.139 6.225 1.00 95.31 113 LEU A O 1
ATOM 888 N N . LEU A 1 114 ? -8.875 -2.155 5.858 1.00 96.38 114 LEU A N 1
ATOM 889 C CA . LEU A 1 114 ? -8.963 -1.662 7.230 1.00 96.38 114 LEU A CA 1
ATOM 890 C C . LEU A 1 114 ? -9.858 -0.423 7.297 1.00 96.38 114 LEU A C 1
ATOM 892 O O . LEU A 1 114 ? -10.051 0.276 6.306 1.00 96.38 114 LEU A O 1
ATOM 896 N N . LEU A 1 115 ? -10.412 -0.149 8.481 1.00 97.56 115 LEU A N 1
ATOM 897 C CA . LEU A 1 115 ? -11.181 1.068 8.749 1.00 97.56 115 LEU A CA 1
ATOM 898 C C . LEU A 1 115 ? -10.253 2.146 9.312 1.00 97.56 115 LEU A C 1
ATOM 900 O O . LEU A 1 115 ? -9.851 2.074 10.473 1.00 97.56 115 LEU A O 1
ATOM 904 N N . TRP A 1 116 ? -9.927 3.141 8.501 1.00 96.38 116 TRP A N 1
ATOM 905 C CA . TRP A 1 116 ? -9.030 4.242 8.834 1.00 96.38 116 TRP A CA 1
ATOM 906 C C . TRP A 1 116 ? -9.790 5.434 9.409 1.00 96.38 116 TRP A C 1
ATOM 908 O O . TRP A 1 116 ? -10.826 5.821 8.876 1.00 96.38 116 TRP A O 1
ATOM 918 N N . ILE A 1 117 ? -9.253 6.021 10.480 1.00 93.19 117 ILE A N 1
ATOM 919 C CA . ILE A 1 117 ? -9.695 7.314 11.027 1.00 93.19 117 ILE A CA 1
ATOM 920 C C . ILE A 1 117 ? -8.973 8.452 10.292 1.00 93.19 117 ILE A C 1
ATOM 922 O O . ILE A 1 117 ? -9.573 9.461 9.933 1.00 93.19 117 ILE A O 1
ATOM 926 N N . ASP A 1 118 ? -7.670 8.277 10.069 1.00 88.12 118 ASP A N 1
ATOM 927 C CA . ASP A 1 118 ? -6.783 9.207 9.371 1.00 88.12 118 ASP A CA 1
ATOM 928 C C . ASP A 1 118 ? -5.650 8.424 8.681 1.00 88.12 118 ASP A C 1
ATOM 930 O O . ASP A 1 118 ? -5.657 7.200 8.690 1.00 88.12 118 ASP A O 1
ATOM 934 N N . LYS A 1 119 ? -4.661 9.102 8.083 1.00 79.56 119 LYS A N 1
ATOM 935 C CA . LYS A 1 119 ? -3.565 8.448 7.335 1.00 79.56 119 LYS A CA 1
ATOM 936 C C . LYS A 1 119 ? -2.658 7.529 8.171 1.00 79.56 119 LYS A C 1
ATOM 938 O O . LYS A 1 119 ? -1.959 6.678 7.628 1.00 79.56 119 LYS A O 1
ATOM 943 N N . ASN A 1 120 ? -2.634 7.713 9.485 1.00 84.75 120 ASN A N 1
ATOM 944 C CA . ASN A 1 120 ? -1.726 7.020 10.397 1.00 84.75 120 ASN A CA 1
ATOM 945 C C . ASN A 1 120 ? -2.460 6.086 11.361 1.00 84.75 120 ASN A C 1
ATOM 947 O O . ASN A 1 120 ? -1.828 5.239 11.993 1.00 84.75 120 ASN A O 1
ATOM 951 N N . THR A 1 121 ? -3.780 6.228 11.472 1.00 90.19 121 THR A N 1
ATOM 952 C CA . THR A 1 121 ? -4.584 5.549 12.484 1.00 90.19 121 THR A CA 1
ATOM 953 C C . THR A 1 121 ? -5.717 4.764 11.840 1.00 90.19 121 THR A C 1
ATOM 955 O O . THR A 1 121 ? -6.614 5.338 11.224 1.00 90.19 121 THR A O 1
ATOM 958 N N . TYR A 1 122 ? -5.732 3.452 12.070 1.00 94.44 122 TYR A N 1
ATOM 959 C CA . TYR A 1 122 ? -6.859 2.576 11.757 1.00 94.44 122 TYR A CA 1
ATOM 960 C C . TYR A 1 122 ? -7.425 1.918 13.018 1.00 94.44 122 TYR A C 1
ATOM 962 O O . TYR A 1 122 ? -6.798 1.901 14.081 1.00 94.44 122 TYR A O 1
ATOM 970 N N . LEU A 1 123 ? -8.643 1.397 12.900 1.00 94.75 123 LEU A N 1
ATOM 971 C CA . LEU A 1 123 ? -9.342 0.676 13.952 1.00 94.75 123 LEU A CA 1
ATOM 972 C C . LEU A 1 123 ? -8.931 -0.798 13.948 1.00 94.75 123 LEU A C 1
ATOM 974 O O . LEU A 1 123 ? -9.167 -1.517 12.977 1.00 94.75 123 LEU A O 1
ATOM 978 N N . GLU A 1 124 ? -8.382 -1.274 15.060 1.00 93.88 124 GLU A N 1
ATOM 979 C CA . GLU A 1 124 ? -8.221 -2.705 15.304 1.00 93.88 124 GLU A CA 1
ATOM 980 C C . GLU A 1 124 ? -9.591 -3.356 15.532 1.00 93.88 124 GLU A C 1
ATOM 982 O O . GLU A 1 124 ? -10.481 -2.764 16.142 1.00 93.88 124 GLU A O 1
ATOM 987 N N . ASP A 1 125 ? -9.741 -4.627 15.156 1.00 93.88 125 ASP A N 1
ATOM 988 C CA . ASP A 1 125 ? -10.990 -5.405 15.237 1.00 93.88 125 ASP A CA 1
ATOM 989 C C . ASP A 1 125 ? -11.735 -5.322 16.586 1.00 93.88 125 ASP A C 1
ATOM 991 O O . ASP A 1 125 ? -12.964 -5.455 16.652 1.00 93.88 125 ASP A O 1
ATOM 995 N N . LYS A 1 126 ? -10.997 -5.143 17.685 1.00 92.06 126 LYS A N 1
ATOM 996 C CA . LYS A 1 126 ? -11.539 -5.037 19.046 1.00 92.06 126 LYS A CA 1
ATOM 997 C C . LYS A 1 126 ? -11.996 -3.629 19.434 1.00 92.06 126 LYS A C 1
ATOM 999 O O . LYS A 1 126 ? -12.779 -3.531 20.377 1.00 92.06 126 LYS A O 1
ATOM 1004 N N . ASN A 1 127 ? -11.548 -2.579 18.740 1.00 94.12 127 ASN A N 1
ATOM 1005 C CA . ASN A 1 127 ? -11.926 -1.204 19.061 1.00 94.12 127 ASN A CA 1
ATOM 1006 C C . ASN A 1 127 ? -13.433 -1.024 18.903 1.00 94.12 127 ASN A C 1
ATOM 1008 O O . ASN A 1 127 ? -14.003 -1.451 17.903 1.00 94.12 127 ASN A O 1
ATOM 1012 N N . MET A 1 128 ? -14.064 -0.405 19.899 1.00 95.50 128 MET A N 1
ATOM 1013 C CA . MET A 1 128 ? -15.483 -0.055 19.882 1.00 95.50 128 MET A CA 1
ATOM 1014 C C . MET A 1 128 ? -15.648 1.372 19.381 1.00 95.50 128 MET A C 1
ATOM 1016 O O . MET A 1 128 ? -14.910 2.262 19.805 1.00 95.50 128 MET A O 1
ATOM 1020 N N . ILE A 1 129 ? -16.605 1.599 18.489 1.00 95.88 129 ILE A N 1
ATOM 1021 C CA . ILE A 1 129 ? -16.715 2.860 17.753 1.00 95.88 129 ILE A CA 1
ATOM 1022 C C . ILE A 1 129 ? -17.008 4.065 18.657 1.00 95.88 129 ILE A C 1
ATOM 1024 O O . ILE A 1 129 ? -16.565 5.172 18.385 1.00 95.88 129 ILE A O 1
ATOM 1028 N N . GLY A 1 130 ? -17.662 3.850 19.800 1.00 93.62 130 GLY A N 1
ATOM 1029 C CA . GLY A 1 130 ? -17.886 4.891 20.802 1.00 93.62 130 GLY A CA 1
ATOM 1030 C C . GLY A 1 130 ? -16.595 5.507 21.342 1.00 93.62 130 GLY A C 1
ATOM 1031 O O . GLY A 1 130 ? -16.601 6.655 21.766 1.00 93.62 130 GLY A O 1
ATOM 1032 N N . SER A 1 131 ? -15.476 4.775 21.299 1.00 91.38 131 SER A N 1
ATOM 1033 C CA . SER A 1 131 ? -14.169 5.271 21.758 1.00 91.38 131 SER A CA 1
ATOM 1034 C C . SER A 1 131 ? -13.439 6.162 20.745 1.00 91.38 131 SER A C 1
ATOM 1036 O O . SER A 1 131 ? -12.350 6.650 21.040 1.00 91.38 131 SER A O 1
ATOM 1038 N N . THR A 1 132 ? -14.024 6.388 19.564 1.00 91.94 132 THR A N 1
ATOM 1039 C CA . THR A 1 132 ? -13.450 7.216 18.489 1.00 91.94 132 THR A CA 1
ATOM 1040 C C . THR A 1 132 ? -14.185 8.540 18.305 1.00 91.94 132 THR A C 1
ATOM 1042 O O . THR A 1 132 ? -13.990 9.213 17.296 1.00 91.94 132 THR A O 1
ATOM 1045 N N . THR A 1 133 ? -15.093 8.883 19.214 1.00 90.62 133 THR A N 1
ATOM 1046 C CA . THR A 1 133 ? -15.974 10.040 19.079 1.00 90.62 133 THR A CA 1
ATOM 1047 C C . THR A 1 133 ? -16.106 10.782 20.398 1.00 90.62 133 THR A C 1
ATOM 1049 O O . THR A 1 133 ? -16.082 10.186 21.470 1.00 90.62 133 THR A O 1
ATOM 1052 N N . ASP A 1 134 ? -16.364 12.082 20.290 1.00 86.88 134 ASP A N 1
ATOM 1053 C CA . ASP A 1 134 ? -16.651 12.950 21.422 1.00 86.88 134 ASP A CA 1
ATOM 1054 C C . ASP A 1 134 ? -18.147 13.266 21.515 1.00 86.88 134 ASP A C 1
ATOM 1056 O O . ASP A 1 134 ? -18.831 13.507 20.513 1.00 86.88 134 ASP A O 1
ATOM 1060 N N . TYR A 1 135 ? -18.667 13.296 22.739 1.00 86.06 135 TYR A N 1
ATOM 1061 C CA . TYR A 1 135 ? -19.996 13.832 23.030 1.00 86.06 135 TYR A CA 1
ATOM 1062 C C . TYR A 1 135 ? -19.957 15.374 22.987 1.00 86.06 135 TYR A C 1
ATOM 1064 O O . TYR A 1 135 ? -18.984 15.958 23.465 1.00 86.06 135 TYR A O 1
ATOM 1072 N N . PRO A 1 136 ? -20.990 16.072 22.470 1.00 89.44 136 PRO A N 1
ATOM 1073 C CA . PRO A 1 136 ? -22.292 15.566 22.015 1.00 89.44 136 PRO A CA 1
ATOM 1074 C C . PRO A 1 136 ? -22.336 15.130 20.548 1.00 89.44 136 PRO A C 1
ATOM 1076 O O . PRO A 1 136 ? -23.392 14.726 20.073 1.00 89.44 136 PRO A O 1
ATOM 1079 N N . LYS A 1 137 ? -21.225 15.238 19.812 1.00 92.31 137 LYS A N 1
ATOM 1080 C CA . LYS A 1 137 ? -21.213 15.027 18.362 1.00 92.31 137 LYS A CA 1
ATOM 1081 C C . LYS A 1 137 ? -21.506 13.573 17.977 1.00 92.31 137 LYS A C 1
ATOM 1083 O O . LYS A 1 137 ? -22.179 13.365 16.974 1.00 92.31 137 LYS A O 1
ATOM 1088 N N . CYS A 1 138 ? -20.993 12.611 18.749 1.00 94.88 138 CYS A N 1
ATOM 1089 C CA . CYS A 1 138 ? -21.267 11.176 18.608 1.00 94.88 138 CYS A CA 1
ATOM 1090 C C . CYS A 1 138 ? -21.252 10.689 17.144 1.00 94.88 138 CYS A C 1
ATOM 1092 O O . CYS A 1 138 ? -22.155 9.982 16.706 1.00 94.88 138 CYS A O 1
ATOM 1094 N N . SER A 1 139 ? -20.248 11.101 16.366 1.00 96.44 139 SER A N 1
ATOM 1095 C CA . SER A 1 139 ? -20.106 10.703 14.965 1.00 96.44 139 SER A CA 1
ATOM 1096 C C . SER A 1 139 ? -18.652 10.567 14.544 1.00 96.44 139 SER A C 1
ATOM 1098 O O . SER A 1 139 ? -17.760 11.220 15.092 1.00 96.44 139 SER A O 1
ATOM 1100 N N . VAL A 1 140 ? -18.420 9.709 13.553 1.00 96.44 140 VAL A N 1
ATOM 1101 C CA . VAL A 1 140 ? -17.092 9.405 13.020 1.00 96.44 140 VAL A CA 1
ATOM 1102 C C . VAL A 1 140 ? -17.158 9.145 11.518 1.00 96.44 140 VAL A C 1
ATOM 1104 O O . VAL A 1 140 ? -18.071 8.488 11.016 1.00 96.44 140 VAL A O 1
ATOM 1107 N N . SER A 1 141 ? -16.165 9.663 10.802 1.00 96.69 141 SER A N 1
ATOM 1108 C CA . SER A 1 141 ? -15.942 9.376 9.388 1.00 96.69 141 SER A CA 1
ATOM 1109 C C . SER A 1 141 ? -14.757 8.431 9.266 1.00 96.69 141 SER A C 1
ATOM 1111 O O . SER A 1 141 ? -13.706 8.678 9.853 1.00 96.69 141 SER A O 1
ATOM 1113 N N . LEU A 1 142 ? -14.944 7.352 8.519 1.00 97.69 142 LEU A N 1
ATOM 1114 C CA . LEU A 1 142 ? -13.964 6.305 8.296 1.00 97.69 142 LEU A CA 1
ATOM 1115 C C . LEU A 1 142 ? -13.716 6.128 6.801 1.00 97.69 142 LEU A C 1
ATOM 1117 O O . LEU A 1 142 ? -14.607 6.333 5.972 1.00 97.69 142 LEU A O 1
ATOM 1121 N N . LEU A 1 143 ? -12.512 5.686 6.469 1.00 96.94 143 LEU A N 1
ATOM 1122 C CA . LEU A 1 143 ? -12.136 5.259 5.128 1.00 96.94 143 LEU A CA 1
ATOM 1123 C C . LEU A 1 143 ? -11.842 3.760 5.157 1.00 96.94 143 LEU A C 1
ATOM 1125 O O . LEU A 1 143 ? -11.019 3.305 5.945 1.00 96.94 143 LEU A O 1
ATOM 1129 N N . LEU A 1 144 ? -12.532 2.990 4.324 1.00 97.44 144 LEU A N 1
ATOM 1130 C CA . LEU A 1 144 ? -12.214 1.588 4.093 1.00 97.44 144 LEU A CA 1
ATOM 1131 C C . LEU A 1 144 ? -11.156 1.530 2.988 1.00 97.44 144 LEU A C 1
ATOM 1133 O O . LEU A 1 144 ? -11.421 1.975 1.874 1.00 97.44 144 LEU A O 1
ATOM 1137 N N . ALA A 1 145 ? -9.958 1.045 3.295 1.00 94.06 145 ALA A N 1
ATOM 1138 C CA . ALA A 1 145 ? -8.853 0.982 2.337 1.00 94.06 145 ALA A CA 1
ATOM 1139 C C . ALA A 1 145 ? -7.770 0.007 2.809 1.00 94.06 145 ALA A C 1
ATOM 1141 O O . ALA A 1 145 ? -7.659 -0.263 4.014 1.00 94.06 145 ALA A O 1
ATOM 1142 N N . SER A 1 146 ? -6.960 -0.493 1.874 1.00 91.69 146 SER A N 1
ATOM 1143 C CA . SER A 1 146 ? -5.765 -1.265 2.214 1.00 91.69 146 SER A CA 1
ATOM 1144 C C . SER A 1 146 ? -4.720 -0.357 2.876 1.00 91.69 146 SER A C 1
ATOM 1146 O O . SER A 1 146 ? -4.803 0.875 2.834 1.00 91.69 146 SER A O 1
ATOM 1148 N N . LYS A 1 147 ? -3.712 -0.950 3.518 1.00 85.38 147 LYS A N 1
ATOM 1149 C CA . LYS A 1 147 ? -2.590 -0.173 4.067 1.00 85.38 147 LYS A CA 1
ATOM 1150 C C . LYS A 1 147 ? -1.778 0.514 2.971 1.00 85.38 147 LYS A C 1
ATOM 1152 O O . LYS A 1 147 ? -1.353 1.651 3.164 1.00 85.38 147 LYS A O 1
ATOM 1157 N N . GLU A 1 148 ? -1.612 -0.160 1.841 1.00 79.06 148 GLU A N 1
ATOM 1158 C CA . GLU A 1 148 ? -0.874 0.330 0.677 1.00 79.06 148 GLU A CA 1
ATOM 1159 C C . GLU A 1 148 ? -1.551 1.568 0.075 1.00 79.06 148 GLU A C 1
ATOM 1161 O O . GLU A 1 148 ? -0.876 2.558 -0.195 1.00 79.06 148 GLU A O 1
ATOM 1166 N N . ASP A 1 149 ? -2.885 1.585 -0.008 1.00 81.69 149 ASP A N 1
ATOM 1167 C CA . ASP A 1 149 ? -3.642 2.738 -0.522 1.00 81.69 149 ASP A CA 1
ATOM 1168 C C . ASP A 1 149 ? -3.496 4.001 0.345 1.00 81.69 149 ASP A C 1
ATOM 1170 O O . ASP A 1 149 ? -3.625 5.124 -0.148 1.00 81.69 149 ASP A O 1
ATOM 1174 N N . ILE A 1 150 ? -3.269 3.837 1.654 1.00 78.81 150 ILE A N 1
ATOM 1175 C CA . ILE A 1 150 ? -3.221 4.951 2.614 1.00 78.81 150 ILE A CA 1
ATOM 1176 C C . ILE A 1 150 ? -1.798 5.433 2.878 1.00 78.81 150 ILE A C 1
ATOM 1178 O O . ILE A 1 150 ? -1.568 6.641 2.982 1.00 78.81 150 ILE A O 1
ATOM 1182 N N . GLN A 1 151 ? -0.861 4.497 3.023 1.00 72.38 151 GLN A N 1
ATOM 1183 C CA . GLN A 1 151 ? 0.517 4.774 3.434 1.00 72.38 151 GLN A CA 1
ATOM 1184 C C . GLN A 1 151 ? 1.516 4.692 2.272 1.00 72.38 151 GLN A C 1
ATOM 1186 O O . GLN A 1 151 ? 2.657 5.104 2.450 1.00 72.38 151 GLN A O 1
ATOM 1191 N N . GLY A 1 152 ? 1.092 4.218 1.095 1.00 63.66 152 GLY A N 1
ATOM 1192 C CA . GLY A 1 152 ? 1.976 3.869 -0.016 1.00 63.66 152 GLY A CA 1
ATOM 1193 C C . GLY A 1 152 ? 2.636 2.499 0.174 1.00 63.66 152 GLY A C 1
ATOM 1194 O O . GLY A 1 152 ? 2.612 1.923 1.265 1.00 63.66 152 GLY A O 1
ATOM 1195 N N . ALA A 1 153 ? 3.242 1.972 -0.892 1.00 68.69 153 ALA A N 1
ATOM 1196 C CA . ALA A 1 153 ? 4.179 0.855 -0.797 1.00 68.69 153 ALA A CA 1
ATOM 1197 C C . ALA A 1 153 ? 5.569 1.414 -0.421 1.00 68.69 153 ALA A C 1
ATOM 1199 O O . ALA A 1 153 ? 6.125 2.182 -1.213 1.00 68.69 153 ALA A O 1
ATOM 1200 N N . PRO A 1 154 ? 6.154 1.075 0.747 1.00 76.56 154 PRO A N 1
ATOM 1201 C CA . PRO A 1 154 ? 7.450 1.617 1.178 1.00 76.56 154 PRO A CA 1
ATOM 1202 C C . PRO A 1 154 ? 8.562 1.425 0.140 1.00 76.56 154 PRO A C 1
ATOM 1204 O O . PRO A 1 154 ? 9.426 2.278 -0.044 1.00 76.56 154 PRO A O 1
ATOM 1207 N N . GLU A 1 155 ? 8.531 0.311 -0.585 1.00 85.19 155 GLU A N 1
ATOM 1208 C CA . GLU A 1 155 ? 9.484 0.002 -1.643 1.00 85.19 155 GLU A CA 1
ATOM 1209 C C . GLU A 1 155 ? 9.294 0.881 -2.892 1.00 85.19 155 GLU A C 1
ATOM 1211 O O . GLU A 1 155 ? 10.268 1.188 -3.584 1.00 85.19 155 GLU A O 1
ATOM 1216 N N . GLU A 1 156 ? 8.065 1.325 -3.173 1.00 87.81 156 GLU A N 1
ATOM 1217 C CA . GLU A 1 156 ? 7.798 2.303 -4.230 1.00 87.81 156 GLU A CA 1
ATOM 1218 C C . GLU A 1 156 ? 8.329 3.688 -3.846 1.00 87.81 156 GLU A C 1
ATOM 1220 O O . GLU A 1 156 ? 8.874 4.392 -4.696 1.00 87.81 156 GLU A O 1
ATOM 1225 N N . GLU A 1 157 ? 8.238 4.069 -2.569 1.00 87.00 157 GLU A N 1
ATOM 1226 C CA . GLU A 1 157 ? 8.838 5.307 -2.059 1.00 87.00 157 GLU A CA 1
ATOM 1227 C C . GLU A 1 157 ? 10.364 5.293 -2.215 1.00 87.00 157 GLU A C 1
ATOM 1229 O O . GLU A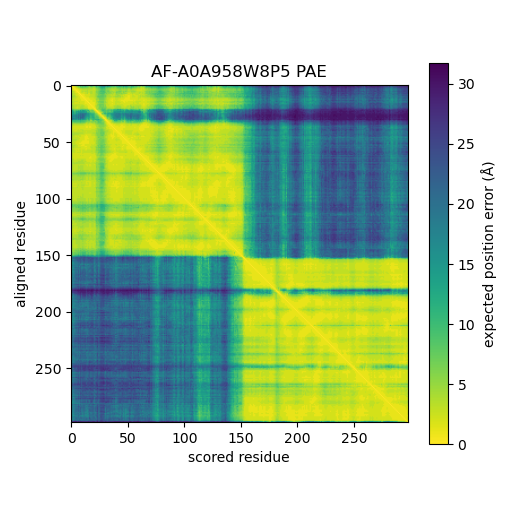 1 157 ? 10.932 6.241 -2.756 1.00 87.00 157 GLU A O 1
ATOM 1234 N N . VAL A 1 158 ? 11.022 4.176 -1.884 1.00 92.19 158 VAL A N 1
ATOM 1235 C CA . VAL A 1 158 ? 12.464 4.009 -2.131 1.00 92.19 158 VAL A CA 1
ATOM 1236 C C . VAL A 1 158 ? 12.802 4.125 -3.620 1.00 92.19 158 VAL A C 1
ATOM 1238 O O . VAL A 1 158 ? 13.798 4.753 -3.986 1.00 92.19 158 VAL A O 1
ATOM 1241 N N . LEU A 1 159 ? 11.989 3.540 -4.509 1.00 94.62 159 LEU A N 1
ATOM 1242 C CA . LEU A 1 159 ? 12.183 3.740 -5.945 1.00 94.62 159 LEU A CA 1
ATOM 1243 C C . LEU A 1 159 ? 12.073 5.224 -6.300 1.00 94.62 159 LEU A C 1
ATOM 1245 O O . LEU A 1 159 ? 12.928 5.719 -7.028 1.00 94.62 159 LEU A O 1
ATOM 1249 N N . ASN A 1 160 ? 11.068 5.934 -5.790 1.00 93.00 160 ASN A N 1
ATOM 1250 C CA . ASN A 1 160 ? 10.900 7.361 -6.055 1.00 93.00 160 ASN A CA 1
ATOM 1251 C C . ASN A 1 160 ? 12.115 8.175 -5.588 1.00 93.00 160 ASN A C 1
ATOM 1253 O O . ASN A 1 160 ? 12.586 9.035 -6.333 1.00 93.00 160 ASN A O 1
ATOM 1257 N N . ASP A 1 161 ? 12.689 7.863 -4.427 1.00 94.38 161 ASP A N 1
ATOM 1258 C CA . ASP A 1 161 ? 13.937 8.478 -3.959 1.00 94.38 161 ASP A CA 1
ATOM 1259 C C . ASP A 1 161 ? 15.105 8.203 -4.914 1.00 94.38 161 ASP A C 1
ATOM 1261 O O . ASP A 1 161 ? 15.848 9.115 -5.287 1.00 94.38 161 ASP A O 1
ATOM 1265 N N . HIS A 1 162 ? 15.241 6.961 -5.389 1.00 96.62 162 HIS A N 1
ATOM 1266 C CA . HIS A 1 162 ? 16.257 6.598 -6.377 1.00 96.62 162 HIS A CA 1
ATOM 1267 C C . HIS A 1 162 ? 16.055 7.318 -7.716 1.00 96.62 162 HIS A C 1
ATOM 1269 O O . HIS A 1 162 ? 17.030 7.781 -8.311 1.00 96.62 162 HIS A O 1
ATOM 1275 N N . LEU A 1 163 ? 14.810 7.466 -8.174 1.00 95.88 163 LEU A N 1
ATOM 1276 C CA . LEU A 1 163 ? 14.475 8.233 -9.374 1.00 95.88 163 LEU A CA 1
ATOM 1277 C C . LEU A 1 163 ? 14.759 9.728 -9.183 1.00 95.88 163 LEU A C 1
ATOM 1279 O O . LEU A 1 163 ? 15.139 10.396 -10.136 1.00 95.88 163 LEU A O 1
ATOM 1283 N N . ASN A 1 164 ? 14.647 10.266 -7.971 1.00 96.69 164 ASN A N 1
ATOM 1284 C CA . ASN A 1 164 ? 14.988 11.660 -7.668 1.00 96.69 164 ASN A CA 1
ATOM 1285 C C . ASN A 1 164 ? 16.493 11.890 -7.430 1.00 96.69 164 ASN A C 1
ATOM 1287 O O . ASN A 1 164 ? 16.930 13.036 -7.301 1.00 96.69 164 ASN A O 1
ATOM 1291 N N . SER A 1 165 ? 17.305 10.830 -7.389 1.00 97.12 165 SER A N 1
ATOM 1292 C CA . SER A 1 165 ? 18.753 10.941 -7.205 1.00 97.12 165 SER A CA 1
ATOM 1293 C C . SER A 1 165 ? 19.441 11.617 -8.397 1.00 97.12 165 SER A C 1
ATOM 1295 O O . SER A 1 165 ? 19.048 11.450 -9.554 1.00 97.12 165 SER A O 1
ATOM 1297 N N . ALA A 1 166 ? 20.533 12.340 -8.127 1.00 97.06 166 ALA A N 1
ATOM 1298 C CA . ALA A 1 166 ? 21.321 12.999 -9.170 1.00 97.06 166 ALA A CA 1
ATOM 1299 C C . ALA A 1 166 ? 21.852 12.013 -10.229 1.00 97.06 166 ALA A C 1
ATOM 1301 O O . ALA A 1 166 ? 21.931 12.358 -11.405 1.00 97.06 166 ALA A O 1
ATOM 1302 N N . GLU A 1 167 ? 22.184 10.785 -9.821 1.00 96.06 167 GLU A N 1
ATOM 1303 C CA . GLU A 1 167 ? 22.691 9.742 -10.716 1.00 96.06 167 GLU A CA 1
ATOM 1304 C C . GLU A 1 167 ? 21.640 9.329 -11.755 1.00 96.06 167 GLU A C 1
ATOM 1306 O O . GLU A 1 167 ? 21.933 9.299 -12.951 1.00 96.06 167 GLU A O 1
ATOM 1311 N N . TYR A 1 168 ? 20.400 9.071 -11.320 1.00 98.25 168 TYR A N 1
ATOM 1312 C CA . TYR A 1 168 ? 19.308 8.763 -12.244 1.00 98.25 168 TYR A CA 1
ATOM 1313 C C . TYR A 1 168 ? 18.978 9.966 -13.133 1.00 98.25 168 TYR A C 1
ATOM 1315 O O . TYR A 1 168 ? 18.855 9.821 -14.353 1.00 98.25 168 TYR A O 1
ATOM 1323 N N . GLN A 1 169 ? 18.841 11.146 -12.519 1.00 98.25 169 GLN A N 1
ATOM 1324 C CA . GLN A 1 169 ? 18.406 12.364 -13.200 1.00 98.25 169 GLN A CA 1
ATOM 1325 C C . GLN A 1 169 ? 19.384 12.789 -14.298 1.00 98.25 169 GLN A C 1
ATOM 1327 O O . GLN A 1 169 ? 18.934 13.195 -15.364 1.00 98.25 169 GLN A O 1
ATOM 1332 N N . SER A 1 170 ? 20.697 12.621 -14.101 1.00 98.00 170 SER A N 1
ATOM 1333 C CA . SER A 1 170 ? 21.694 12.933 -15.136 1.00 98.00 170 SER A CA 1
ATOM 1334 C C . SER A 1 170 ? 21.422 12.171 -16.436 1.00 98.00 170 SER A C 1
ATOM 1336 O O . SER A 1 170 ? 21.295 12.784 -17.492 1.00 98.00 170 SER A O 1
ATOM 1338 N N . GLY A 1 171 ? 21.260 10.844 -16.371 1.00 97.56 171 GLY A N 1
ATOM 1339 C CA . GLY A 1 171 ? 20.995 10.054 -17.576 1.00 97.56 171 GLY A CA 1
ATOM 1340 C C . GLY A 1 171 ? 19.578 10.230 -18.123 1.00 97.56 171 GLY A C 1
ATOM 1341 O O . GLY A 1 171 ? 19.384 10.116 -19.331 1.00 97.56 171 GLY A O 1
ATOM 1342 N N . ALA A 1 172 ? 18.602 10.568 -17.275 1.00 97.62 172 ALA A N 1
ATOM 1343 C CA . ALA A 1 172 ? 17.259 10.918 -17.730 1.00 97.62 172 ALA A CA 1
ATOM 1344 C C . ALA A 1 172 ? 17.243 12.233 -18.528 1.00 97.62 172 ALA A C 1
ATOM 1346 O O . ALA A 1 172 ? 16.644 12.297 -19.600 1.00 97.62 172 ALA A O 1
ATOM 1347 N N . MET A 1 173 ? 17.953 13.260 -18.047 1.00 97.31 173 MET A N 1
ATOM 1348 C CA . MET A 1 173 ? 18.109 14.549 -18.734 1.00 97.31 173 MET A CA 1
ATOM 1349 C C . MET A 1 173 ? 18.893 14.426 -20.046 1.00 97.31 173 MET A C 1
ATOM 1351 O O . MET A 1 173 ? 18.629 15.166 -20.989 1.00 97.31 173 MET A O 1
ATOM 1355 N N . GLU A 1 174 ? 19.836 13.485 -20.118 1.00 97.00 174 GLU A N 1
ATOM 1356 C CA . GLU A 1 174 ? 20.591 13.154 -21.334 1.00 97.00 174 GLU A CA 1
ATOM 1357 C C . GLU A 1 174 ? 19.834 12.211 -22.287 1.00 97.00 174 GLU A C 1
ATOM 1359 O O . GLU A 1 174 ? 20.381 11.796 -23.306 1.00 97.00 174 GLU A O 1
ATOM 1364 N N . GLU A 1 175 ? 18.595 11.838 -21.958 1.00 96.94 175 GLU A N 1
ATOM 1365 C CA . GLU A 1 175 ? 17.787 10.851 -22.684 1.00 96.94 175 GLU A CA 1
ATOM 1366 C C . GLU A 1 175 ? 18.463 9.476 -22.858 1.00 96.94 175 GLU A C 1
ATOM 1368 O O . GLU A 1 175 ? 18.114 8.705 -23.755 1.00 96.94 175 GLU A O 1
ATOM 1373 N N . SER A 1 176 ? 19.397 9.126 -21.970 1.00 98.12 176 SER A N 1
ATOM 1374 C CA . SER A 1 176 ? 20.023 7.799 -21.930 1.00 98.12 176 SER A CA 1
ATOM 1375 C C . SER A 1 176 ? 19.025 6.724 -21.485 1.00 98.12 176 SER A C 1
ATOM 1377 O O . SER A 1 176 ? 19.036 5.590 -21.976 1.00 98.12 176 SER A O 1
ATOM 1379 N N . TRP A 1 177 ? 18.126 7.089 -20.572 1.00 98.50 177 TRP A N 1
ATOM 1380 C CA . TRP A 1 177 ? 17.039 6.250 -20.078 1.00 98.50 177 TRP A CA 1
ATOM 1381 C C . TRP A 1 177 ? 15.871 7.095 -19.573 1.00 98.50 177 TRP A C 1
ATOM 1383 O O . TRP A 1 177 ? 15.966 8.309 -19.435 1.00 98.50 177 TRP A O 1
ATOM 1393 N N . GLY A 1 178 ? 14.765 6.437 -19.253 1.00 96.62 178 GLY A N 1
ATOM 1394 C CA . GLY A 1 178 ? 13.654 7.048 -18.540 1.00 96.62 178 GLY A CA 1
ATOM 1395 C C . GLY A 1 178 ? 12.562 6.036 -18.240 1.00 96.62 178 GLY A C 1
ATOM 1396 O O . GLY A 1 178 ? 12.718 4.840 -18.481 1.00 96.62 178 GLY A O 1
ATOM 1397 N N . MET A 1 179 ? 11.439 6.514 -17.720 1.00 93.94 179 MET A N 1
ATOM 1398 C CA . MET A 1 179 ? 10.274 5.695 -17.387 1.00 93.94 179 MET A CA 1
ATOM 1399 C C . MET A 1 179 ? 9.098 6.072 -18.295 1.00 93.94 179 MET A C 1
ATOM 1401 O O . MET A 1 179 ? 9.049 7.185 -18.818 1.00 93.94 179 MET A O 1
ATOM 1405 N N . ILE A 1 180 ? 8.163 5.149 -18.531 1.00 89.62 180 ILE A N 1
ATOM 1406 C CA . ILE A 1 180 ? 6.878 5.510 -19.151 1.00 89.62 180 ILE A CA 1
ATOM 1407 C C . ILE A 1 180 ? 6.022 6.247 -18.109 1.00 89.62 180 ILE A C 1
ATOM 1409 O O . ILE A 1 180 ? 5.767 5.705 -17.036 1.00 89.62 180 ILE A O 1
ATOM 1413 N N . GLU A 1 181 ? 5.564 7.458 -18.434 1.00 70.44 181 GLU A N 1
ATOM 1414 C CA . GLU A 1 181 ? 4.646 8.244 -17.595 1.00 70.44 181 GLU A CA 1
ATOM 1415 C C . GLU A 1 181 ? 3.163 7.856 -17.823 1.00 70.44 181 GLU A C 1
ATOM 1417 O O . GLU A 1 181 ? 2.779 7.458 -18.928 1.00 70.44 181 GLU A O 1
ATOM 1422 N N . ASN A 1 182 ? 2.320 8.065 -16.797 1.00 60.41 182 ASN A N 1
ATOM 1423 C CA . ASN A 1 182 ? 0.839 8.065 -16.826 1.00 60.41 182 ASN A CA 1
ATOM 1424 C C . ASN A 1 182 ? 0.126 6.706 -16.998 1.00 60.41 182 ASN A C 1
ATOM 1426 O O . ASN A 1 182 ? 0.746 5.656 -16.861 1.00 60.41 182 ASN A O 1
ATOM 1430 N N . ASP A 1 183 ? -1.195 6.755 -17.256 1.00 58.22 183 ASP A N 1
ATOM 1431 C CA . ASP A 1 183 ? -2.284 5.743 -17.238 1.00 58.22 183 ASP A CA 1
ATOM 1432 C C . ASP A 1 183 ? -1.987 4.347 -17.827 1.00 58.22 183 ASP A C 1
ATOM 1434 O O . ASP A 1 183 ? -2.813 3.437 -17.760 1.00 58.22 183 ASP A O 1
ATOM 1438 N N . LYS A 1 184 ? -0.819 4.176 -18.447 1.00 56.19 184 LYS A N 1
ATOM 1439 C CA . LYS A 1 184 ? -0.296 2.919 -18.993 1.00 56.19 184 LYS A CA 1
ATOM 1440 C C . LYS A 1 184 ? 0.763 2.267 -18.098 1.00 56.19 184 LYS A C 1
ATOM 1442 O O . LYS A 1 184 ? 1.283 1.210 -18.463 1.00 56.19 184 LYS A O 1
ATOM 1447 N N . ARG A 1 185 ? 1.117 2.881 -16.963 1.00 67.94 185 ARG A N 1
ATOM 1448 C CA . ARG A 1 185 ? 2.029 2.297 -15.976 1.00 67.94 185 ARG A CA 1
ATOM 1449 C C . ARG A 1 185 ? 1.373 1.035 -15.400 1.00 67.94 185 ARG A C 1
ATOM 1451 O O . ARG A 1 185 ? 0.212 1.089 -14.992 1.00 67.94 185 ARG A O 1
ATOM 1458 N N . PRO A 1 186 ? 2.072 -0.111 -15.384 1.00 76.69 186 PRO A N 1
ATOM 1459 C CA . PRO A 1 186 ? 1.560 -1.276 -14.684 1.00 76.69 186 PRO A CA 1
ATOM 1460 C C . PRO A 1 186 ? 1.497 -0.997 -13.175 1.00 76.69 186 PRO A C 1
ATOM 1462 O O . PRO A 1 186 ? 2.233 -0.156 -12.665 1.00 76.69 186 PRO A O 1
ATOM 1465 N N . GLN A 1 187 ? 0.604 -1.693 -12.470 1.00 82.00 187 GLN A N 1
ATOM 1466 C CA . GLN A 1 187 ? 0.517 -1.589 -11.011 1.00 82.00 187 GLN A CA 1
ATOM 1467 C C . GLN A 1 187 ? 1.847 -2.004 -10.369 1.00 82.00 187 GLN A C 1
ATOM 1469 O O . GLN A 1 187 ? 2.530 -2.904 -10.880 1.00 82.00 187 GLN A O 1
ATOM 1474 N N . TRP A 1 188 ? 2.201 -1.361 -9.251 1.00 83.75 188 TRP A N 1
ATOM 1475 C CA . TRP A 1 188 ? 3.299 -1.811 -8.396 1.00 83.75 188 TRP A CA 1
ATOM 1476 C C . TRP A 1 188 ? 3.143 -3.322 -8.107 1.00 83.75 188 TRP A C 1
ATOM 1478 O O . TRP A 1 188 ? 2.013 -3.785 -7.939 1.00 83.75 188 TRP A O 1
ATOM 1488 N N . PRO A 1 189 ? 4.221 -4.131 -8.119 1.00 91.56 189 PRO A N 1
ATOM 1489 C CA . PRO A 1 189 ? 5.639 -3.772 -8.183 1.00 91.56 18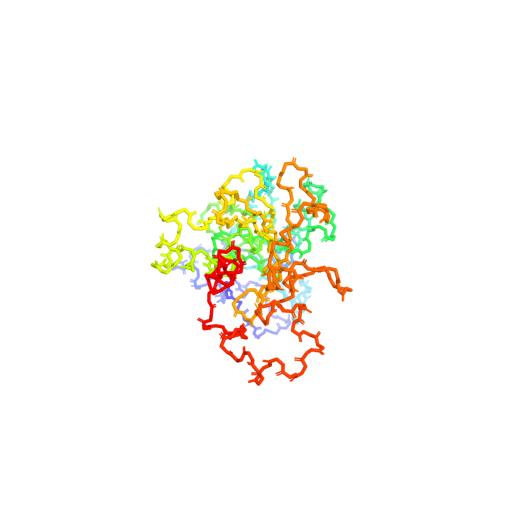9 PRO A CA 1
ATOM 1490 C C . PRO A 1 189 ? 6.236 -3.743 -9.593 1.00 91.56 189 PRO A C 1
ATOM 1492 O O . PRO A 1 189 ? 7.440 -3.926 -9.773 1.00 91.56 189 PRO A O 1
ATOM 1495 N N . PHE A 1 190 ? 5.424 -3.543 -10.627 1.00 92.69 190 PHE A N 1
ATOM 1496 C CA . PHE A 1 190 ? 5.922 -3.539 -11.994 1.00 92.69 190 PHE A CA 1
ATOM 1497 C C . PHE A 1 190 ? 6.150 -2.123 -12.508 1.00 92.69 190 PHE A C 1
ATOM 1499 O O . PHE A 1 190 ? 5.311 -1.241 -12.354 1.00 92.69 190 PHE A O 1
ATOM 1506 N N . VAL A 1 191 ? 7.285 -1.907 -13.173 1.00 93.62 191 VAL A N 1
ATOM 1507 C CA . VAL A 1 191 ? 7.649 -0.604 -13.749 1.00 93.62 191 VAL A CA 1
ATOM 1508 C C . VAL A 1 191 ? 8.251 -0.806 -15.131 1.00 93.62 191 VAL A C 1
ATOM 1510 O O . VAL A 1 191 ? 8.975 -1.772 -15.357 1.00 93.62 191 VAL A O 1
ATOM 1513 N N . ILE A 1 192 ? 7.944 0.081 -16.081 1.00 96.12 192 ILE A N 1
ATOM 1514 C CA . ILE A 1 192 ? 8.526 0.026 -17.425 1.00 96.12 192 ILE A CA 1
ATOM 1515 C C . ILE A 1 192 ? 9.520 1.168 -17.595 1.00 96.12 192 ILE A C 1
ATOM 1517 O O . ILE A 1 192 ? 9.129 2.335 -17.665 1.00 96.12 192 ILE A O 1
ATOM 1521 N N . PHE A 1 193 ? 10.793 0.806 -17.723 1.00 97.75 193 PHE A N 1
ATOM 1522 C CA . PHE A 1 193 ? 11.861 1.720 -18.110 1.00 97.75 193 PHE A CA 1
ATOM 1523 C C . PHE A 1 193 ? 12.154 1.584 -19.598 1.00 97.75 193 PHE A C 1
ATOM 1525 O O . PHE A 1 193 ? 12.001 0.511 -20.180 1.00 97.75 193 PHE A O 1
ATOM 1532 N N . TRP A 1 194 ? 12.607 2.662 -20.216 1.00 97.81 194 TRP A N 1
ATOM 1533 C CA . TRP A 1 194 ? 13.211 2.640 -21.536 1.00 97.81 194 TRP A CA 1
ATOM 1534 C C . TRP A 1 194 ? 14.679 3.037 -21.444 1.00 97.81 194 TRP A C 1
ATOM 1536 O O . TRP A 1 194 ? 15.062 3.836 -20.595 1.00 97.81 194 TRP A O 1
ATOM 1546 N N . VAL A 1 195 ? 15.498 2.470 -22.325 1.00 98.56 195 VAL A N 1
ATOM 1547 C CA . VAL A 1 195 ? 16.924 2.783 -22.461 1.00 98.56 195 VAL A CA 1
ATOM 1548 C C . VAL A 1 195 ? 17.225 2.980 -23.941 1.00 98.56 195 VAL A C 1
ATOM 1550 O O . VAL A 1 195 ? 16.773 2.188 -24.776 1.00 98.56 195 VAL A O 1
ATOM 1553 N N . VAL A 1 196 ? 17.952 4.043 -24.278 1.00 98.38 196 VAL A N 1
ATOM 1554 C CA . VAL A 1 196 ? 18.322 4.337 -25.666 1.00 98.38 196 VAL A CA 1
ATOM 1555 C C . VAL A 1 196 ? 19.521 3.487 -26.095 1.00 98.38 196 VAL A C 1
ATOM 1557 O O . VAL A 1 196 ? 20.484 3.297 -25.347 1.00 98.38 196 VAL A O 1
ATOM 1560 N N . ALA A 1 197 ? 19.461 2.942 -27.305 1.00 97.56 197 ALA A N 1
ATOM 1561 C CA . ALA A 1 197 ? 20.570 2.242 -27.939 1.00 97.56 197 ALA A CA 1
ATOM 1562 C C . ALA A 1 197 ? 21.387 3.181 -28.829 1.00 97.56 197 ALA A C 1
ATOM 1564 O O . ALA A 1 197 ? 20.938 4.264 -29.198 1.00 97.56 197 ALA A O 1
ATOM 1565 N N . LYS A 1 198 ? 22.555 2.710 -29.278 1.00 94.88 198 LYS A N 1
ATOM 1566 C CA . LYS A 1 198 ? 23.460 3.477 -30.151 1.00 94.88 198 LYS A CA 1
ATOM 1567 C C . LYS A 1 198 ? 22.818 3.955 -31.458 1.00 94.88 198 LYS A C 1
ATOM 1569 O O . LYS A 1 198 ? 23.276 4.928 -32.048 1.00 94.88 198 LYS A O 1
ATOM 1574 N N . SER A 1 199 ? 21.782 3.260 -31.930 1.00 93.69 199 SER A N 1
ATOM 1575 C CA . SER A 1 199 ? 20.999 3.648 -33.110 1.00 93.69 199 SER A CA 1
ATOM 1576 C C . SER A 1 199 ? 20.072 4.846 -32.872 1.00 93.69 199 SER A C 1
ATOM 1578 O O . SER A 1 199 ? 19.559 5.400 -33.839 1.00 93.69 199 SER A O 1
ATOM 1580 N N . GLY A 1 200 ? 19.844 5.234 -31.615 1.00 95.19 200 GLY A N 1
ATOM 1581 C CA . GLY A 1 200 ? 18.796 6.166 -31.196 1.00 95.19 200 GLY A CA 1
ATOM 1582 C C . GLY A 1 200 ? 17.465 5.483 -30.857 1.00 95.19 200 GLY A C 1
ATOM 1583 O O . GLY A 1 200 ? 16.555 6.138 -30.353 1.00 95.19 200 GLY A O 1
ATOM 1584 N N . ASP A 1 201 ? 17.336 4.171 -31.089 1.00 95.69 201 ASP A N 1
ATOM 1585 C CA . ASP A 1 201 ? 16.115 3.430 -30.758 1.00 95.69 20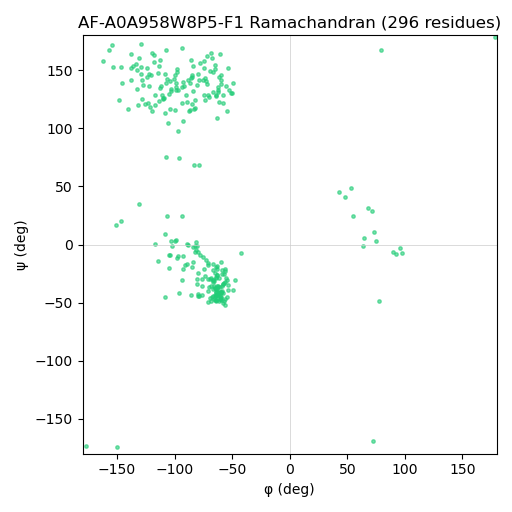1 ASP A CA 1
ATOM 1586 C C . ASP A 1 201 ? 15.968 3.246 -29.243 1.00 95.69 201 ASP A C 1
ATOM 1588 O O . ASP A 1 201 ? 16.926 2.892 -28.551 1.00 95.69 201 ASP A O 1
ATOM 1592 N N . LYS A 1 202 ? 14.745 3.409 -28.726 1.00 97.38 202 LYS A N 1
ATOM 1593 C CA . LYS A 1 202 ? 14.412 3.118 -27.324 1.00 97.38 202 LYS A CA 1
ATOM 1594 C C . LYS A 1 202 ? 13.970 1.665 -27.175 1.00 97.38 202 LYS A C 1
ATOM 1596 O O . LYS A 1 202 ? 12.991 1.240 -27.789 1.00 97.38 202 LYS A O 1
ATOM 1601 N N . TYR A 1 203 ? 14.657 0.923 -26.313 1.00 98.12 203 TYR A N 1
ATOM 1602 C CA . TYR A 1 203 ? 14.238 -0.408 -25.881 1.00 98.12 203 TYR A CA 1
ATOM 1603 C C . TYR A 1 203 ? 13.543 -0.309 -24.534 1.00 98.12 203 TYR A C 1
ATOM 1605 O O . TYR A 1 203 ? 14.050 0.337 -23.621 1.00 98.12 203 TYR A O 1
ATOM 1613 N N . PHE A 1 204 ? 12.388 -0.957 -24.415 1.00 97.69 204 PHE A N 1
ATOM 1614 C CA . PHE A 1 204 ? 11.581 -0.944 -23.203 1.00 97.69 204 P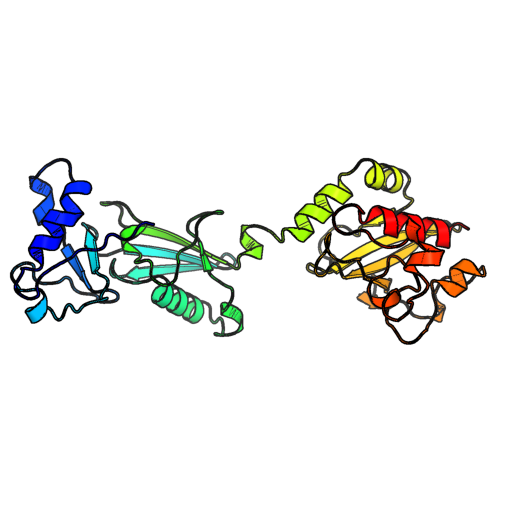HE A CA 1
ATOM 1615 C C . PHE A 1 204 ? 11.786 -2.229 -22.415 1.00 97.69 204 PHE A C 1
ATOM 1617 O O . PHE A 1 204 ? 11.901 -3.320 -22.979 1.00 97.69 204 PHE A O 1
ATOM 1624 N N . PHE A 1 205 ? 11.798 -2.087 -21.100 1.00 97.94 205 PHE A N 1
ATOM 1625 C CA . PHE A 1 205 ? 12.055 -3.144 -20.148 1.00 97.94 205 PHE A CA 1
ATOM 1626 C C . PHE A 1 205 ? 10.992 -3.096 -19.069 1.00 97.94 205 PHE A C 1
ATOM 1628 O O . PHE A 1 205 ? 10.863 -2.089 -18.374 1.00 97.94 205 PHE A O 1
ATOM 1635 N N . ARG A 1 206 ? 10.239 -4.183 -18.918 1.00 96.81 206 ARG A N 1
ATOM 1636 C CA . ARG A 1 206 ? 9.329 -4.348 -17.788 1.00 96.81 206 ARG A CA 1
ATOM 1637 C C . ARG A 1 206 ? 10.114 -4.972 -16.645 1.00 96.81 206 ARG A C 1
ATOM 1639 O O . ARG A 1 206 ? 10.570 -6.109 -16.765 1.00 96.81 206 ARG A O 1
ATOM 1646 N N . PHE A 1 207 ? 10.257 -4.216 -15.572 1.00 97.62 207 PHE A N 1
ATOM 1647 C CA . PHE A 1 207 ? 10.874 -4.630 -14.327 1.00 97.62 207 PHE A CA 1
ATOM 1648 C C . PHE A 1 207 ? 9.821 -5.168 -13.364 1.00 97.62 207 PHE A C 1
ATOM 1650 O O . PHE A 1 207 ? 8.728 -4.616 -13.261 1.00 97.62 207 PHE A O 1
ATOM 1657 N N . ASP A 1 208 ? 10.178 -6.239 -12.668 1.00 96.19 208 ASP A N 1
ATOM 1658 C CA . ASP A 1 208 ? 9.557 -6.717 -11.441 1.00 96.19 208 ASP A CA 1
ATOM 1659 C C . ASP A 1 208 ? 10.425 -6.257 -10.265 1.00 96.19 208 ASP A C 1
ATOM 1661 O O . ASP A 1 208 ? 11.595 -6.641 -10.148 1.00 96.19 208 ASP A O 1
ATOM 1665 N N . LEU A 1 209 ? 9.843 -5.396 -9.435 1.00 96.12 209 LEU A N 1
ATOM 1666 C CA . LEU A 1 209 ? 10.458 -4.771 -8.270 1.00 96.12 209 LEU A CA 1
ATOM 1667 C C . LEU A 1 209 ? 9.919 -5.372 -6.960 1.00 96.12 209 LEU A C 1
ATOM 1669 O O . LEU A 1 209 ? 9.940 -4.725 -5.918 1.00 96.12 209 LEU A O 1
ATOM 1673 N N . THR A 1 210 ? 9.412 -6.607 -6.983 1.00 92.25 210 THR A N 1
ATOM 1674 C CA . THR A 1 210 ? 8.961 -7.283 -5.759 1.00 92.25 210 THR A CA 1
ATOM 1675 C C . THR A 1 210 ? 10.121 -7.370 -4.766 1.00 92.25 210 THR A C 1
ATOM 1677 O O . THR A 1 210 ? 11.167 -7.947 -5.093 1.00 92.25 210 THR A O 1
ATOM 1680 N N . GLY A 1 211 ? 9.924 -6.792 -3.574 1.00 88.81 211 GLY A N 1
ATOM 1681 C CA . GLY A 1 211 ? 10.934 -6.694 -2.517 1.00 88.81 211 GLY A CA 1
ATOM 1682 C C . GLY A 1 211 ? 12.102 -5.760 -2.854 1.00 88.81 211 GLY A C 1
ATOM 1683 O O . GLY A 1 211 ? 13.239 -6.026 -2.463 1.00 88.81 211 GLY A O 1
ATOM 1684 N N . TYR A 1 212 ? 11.843 -4.714 -3.643 1.00 94.38 212 TYR A N 1
ATOM 1685 C CA . TYR A 1 212 ? 12.845 -3.739 -4.069 1.00 94.38 212 TYR A CA 1
ATOM 1686 C C . TYR A 1 212 ? 13.616 -3.126 -2.896 1.00 94.38 212 TYR A C 1
ATOM 1688 O O . TYR A 1 212 ? 13.106 -3.015 -1.786 1.00 94.38 212 TYR A O 1
ATOM 1696 N N . ASN A 1 213 ? 14.857 -2.723 -3.176 1.00 87.75 213 ASN A N 1
ATOM 1697 C CA . ASN A 1 213 ? 15.898 -2.325 -2.226 1.00 87.75 213 ASN A CA 1
ATOM 1698 C C . ASN A 1 213 ? 16.589 -3.503 -1.522 1.00 87.75 213 ASN A C 1
ATOM 1700 O O . ASN A 1 213 ? 17.817 -3.575 -1.537 1.00 87.75 213 ASN A O 1
ATOM 1704 N N . GLU A 1 214 ? 15.839 -4.464 -0.981 1.00 93.00 214 GLU A N 1
ATOM 1705 C CA . GLU A 1 214 ? 16.421 -5.669 -0.368 1.00 93.00 214 GLU A CA 1
ATOM 1706 C C . GLU A 1 214 ? 16.845 -6.697 -1.426 1.00 93.00 214 GLU A C 1
ATOM 1708 O O . GLU A 1 214 ? 17.954 -7.236 -1.387 1.00 93.00 214 GLU A O 1
ATOM 1713 N N . PHE A 1 215 ? 15.989 -6.931 -2.421 1.00 94.19 215 PHE A N 1
ATOM 1714 C CA . PHE A 1 215 ? 16.242 -7.872 -3.504 1.00 94.19 215 PHE A CA 1
ATOM 1715 C C . PHE A 1 215 ? 16.513 -7.160 -4.825 1.00 94.19 215 PHE A C 1
ATOM 1717 O O . PHE A 1 215 ? 15.925 -6.126 -5.144 1.00 94.19 215 PHE A O 1
ATOM 1724 N N . ALA A 1 216 ? 17.378 -7.772 -5.638 1.00 96.06 216 ALA A N 1
ATOM 1725 C CA . ALA A 1 216 ? 17.654 -7.270 -6.974 1.00 96.06 216 ALA A CA 1
ATOM 1726 C C . ALA A 1 216 ? 16.377 -7.277 -7.836 1.00 96.06 216 ALA A C 1
ATOM 1728 O O . ALA A 1 216 ? 15.574 -8.217 -7.725 1.00 96.06 216 ALA A O 1
ATOM 1729 N N . PRO A 1 217 ? 16.198 -6.286 -8.723 1.00 97.69 217 PRO A N 1
ATOM 1730 C CA . PRO A 1 217 ? 15.152 -6.325 -9.732 1.00 97.69 217 PRO A CA 1
ATOM 1731 C C . PRO A 1 217 ? 15.283 -7.523 -10.681 1.00 97.69 217 PRO A C 1
ATOM 1733 O O . PRO A 1 217 ? 16.333 -8.159 -10.795 1.00 97.69 217 PRO A O 1
ATOM 1736 N N . THR A 1 218 ? 14.213 -7.816 -11.411 1.00 98.00 218 THR A N 1
ATOM 1737 C CA . THR A 1 218 ? 14.242 -8.709 -12.580 1.00 98.00 218 THR A CA 1
ATOM 1738 C C . THR A 1 218 ? 13.611 -7.995 -13.759 1.00 98.00 218 THR A C 1
ATOM 1740 O O . THR A 1 218 ? 12.576 -7.356 -13.587 1.00 98.00 218 THR A O 1
ATOM 1743 N N . ALA A 1 219 ? 14.198 -8.092 -14.952 1.00 98.00 219 ALA A N 1
ATOM 1744 C CA . ALA A 1 219 ? 13.681 -7.390 -16.126 1.00 98.00 219 ALA A CA 1
ATOM 1745 C C . ALA A 1 219 ? 13.491 -8.299 -17.339 1.00 98.00 219 ALA A C 1
ATOM 1747 O O . ALA A 1 219 ? 14.216 -9.271 -17.542 1.00 98.00 219 ALA A O 1
ATOM 1748 N N . ILE A 1 220 ? 12.549 -7.928 -18.204 1.00 97.31 220 ILE A N 1
ATOM 1749 C CA . ILE A 1 220 ? 12.373 -8.510 -19.539 1.00 97.31 220 ILE A CA 1
ATOM 1750 C C . ILE A 1 220 ? 12.200 -7.410 -20.580 1.00 97.31 220 ILE A C 1
ATOM 1752 O O . ILE A 1 220 ? 11.654 -6.349 -20.280 1.00 97.31 220 ILE A O 1
ATOM 1756 N N . LEU A 1 221 ? 12.621 -7.673 -21.821 1.00 97.56 221 LEU A N 1
ATOM 1757 C CA . LEU A 1 221 ? 12.289 -6.805 -22.952 1.00 97.56 221 LEU A CA 1
ATOM 1758 C C . LEU A 1 221 ? 10.771 -6.769 -23.153 1.00 97.56 221 LEU A C 1
ATOM 1760 O O . LEU A 1 221 ? 10.105 -7.808 -23.150 1.00 97.56 221 LEU A O 1
ATOM 1764 N N . TRP A 1 222 ? 10.235 -5.574 -23.363 1.00 96.12 222 TRP A N 1
ATOM 1765 C CA . TRP A 1 222 ? 8.803 -5.318 -23.388 1.00 96.12 222 TRP A CA 1
ATOM 1766 C C . TRP A 1 222 ? 8.392 -4.545 -24.635 1.00 96.12 222 TRP A C 1
ATOM 1768 O O . TRP A 1 222 ? 9.134 -3.703 -25.138 1.00 96.12 222 TRP A O 1
ATOM 1778 N N . ASP A 1 223 ? 7.190 -4.823 -25.121 1.00 94.44 223 ASP A N 1
ATOM 1779 C CA . ASP A 1 223 ? 6.507 -4.009 -26.112 1.00 94.44 223 ASP A CA 1
ATOM 1780 C C . ASP A 1 223 ? 5.384 -3.225 -25.409 1.00 94.44 223 ASP A C 1
ATOM 1782 O O . ASP A 1 223 ? 4.342 -3.802 -25.080 1.00 94.44 223 ASP A O 1
ATOM 1786 N N . PRO A 1 224 ? 5.558 -1.913 -25.163 1.00 90.06 224 PRO A N 1
ATOM 1787 C CA . PRO A 1 224 ? 4.553 -1.113 -24.469 1.00 90.06 224 PRO A CA 1
ATOM 1788 C C . PRO A 1 224 ? 3.298 -0.857 -25.317 1.00 90.06 224 PRO A C 1
ATOM 1790 O O . PRO A 1 224 ? 2.273 -0.459 -24.770 1.00 90.06 224 PRO A O 1
ATOM 1793 N N . SER A 1 225 ? 3.351 -1.071 -26.639 1.00 89.44 225 SER A N 1
ATOM 1794 C CA . SER A 1 225 ? 2.195 -0.862 -27.520 1.00 89.44 225 SER A CA 1
ATOM 1795 C C . SER A 1 225 ? 1.173 -1.991 -27.406 1.00 89.44 225 SER A C 1
ATOM 1797 O O . SER A 1 225 ? -0.030 -1.745 -27.453 1.00 89.44 225 SER A O 1
ATOM 1799 N N . THR A 1 226 ? 1.656 -3.219 -27.213 1.00 90.56 226 THR A N 1
ATOM 1800 C CA . THR A 1 226 ? 0.828 -4.421 -27.056 1.00 90.56 226 THR A CA 1
ATOM 1801 C C . THR A 1 226 ? 0.740 -4.893 -25.609 1.00 90.56 226 THR A C 1
ATOM 1803 O O . THR A 1 226 ? -0.062 -5.771 -25.310 1.00 90.56 226 THR A O 1
ATOM 1806 N N . ASN A 1 227 ? 1.539 -4.304 -24.714 1.00 88.75 227 ASN A N 1
ATOM 1807 C CA . ASN A 1 227 ? 1.689 -4.710 -23.322 1.00 88.75 227 ASN A CA 1
ATOM 1808 C C . ASN A 1 227 ? 2.040 -6.204 -23.187 1.00 88.75 227 ASN A C 1
ATOM 1810 O O . ASN A 1 227 ? 1.410 -6.944 -22.430 1.00 88.75 227 ASN A O 1
ATOM 1814 N N . THR A 1 228 ? 3.041 -6.651 -23.952 1.00 92.75 228 THR A N 1
ATOM 1815 C CA . THR A 1 228 ? 3.526 -8.042 -23.951 1.00 92.75 228 THR A CA 1
ATOM 1816 C C . THR A 1 228 ? 5.057 -8.108 -24.000 1.00 92.75 228 THR A C 1
ATOM 1818 O O . THR A 1 228 ? 5.701 -7.112 -24.344 1.00 92.75 228 THR A O 1
ATOM 1821 N N . PRO A 1 229 ? 5.680 -9.263 -23.676 1.00 95.38 229 PRO A N 1
ATOM 1822 C CA . PRO A 1 229 ? 7.110 -9.449 -23.894 1.00 95.38 229 PRO A CA 1
ATOM 1823 C C . PRO A 1 229 ? 7.486 -9.194 -25.356 1.00 95.38 229 PRO A C 1
ATOM 1825 O O . PRO A 1 229 ? 6.815 -9.670 -26.274 1.00 95.38 229 PRO A O 1
ATOM 1828 N N . LEU A 1 230 ? 8.586 -8.475 -25.583 1.00 96.19 230 LEU A N 1
ATOM 1829 C CA . LEU A 1 230 ? 9.042 -8.167 -26.935 1.00 96.19 230 LEU A CA 1
ATOM 1830 C C . LEU A 1 230 ? 9.378 -9.464 -27.685 1.00 96.19 230 LEU A C 1
ATOM 1832 O O . LEU A 1 230 ? 10.122 -10.308 -27.183 1.00 96.19 230 LEU A O 1
ATOM 1836 N N . GLY A 1 231 ? 8.878 -9.612 -28.913 1.00 94.81 231 GLY A N 1
ATOM 1837 C CA . GLY A 1 231 ? 9.181 -10.775 -29.748 1.00 94.81 231 GLY A CA 1
ATOM 1838 C C . GLY A 1 231 ? 10.683 -10.928 -30.020 1.00 94.81 231 GLY A C 1
ATOM 1839 O O . GLY A 1 231 ? 11.367 -9.951 -30.322 1.00 94.81 231 GLY A O 1
ATOM 1840 N N . GLN A 1 232 ? 11.192 -12.162 -29.961 1.00 93.12 232 GLN A N 1
ATOM 1841 C CA . GLN A 1 232 ? 12.631 -12.462 -30.030 1.00 93.12 232 GLN A CA 1
ATOM 1842 C C . GLN A 1 232 ? 13.331 -11.918 -31.287 1.00 93.12 232 GLN A C 1
ATOM 1844 O O . GLN A 1 232 ? 14.494 -11.525 -31.232 1.00 93.12 232 GLN A O 1
ATOM 1849 N N . SER A 1 233 ? 12.634 -11.855 -32.424 1.00 94.75 233 SER A N 1
ATOM 1850 C CA . SER A 1 233 ? 13.182 -11.303 -33.671 1.00 94.75 233 SER A CA 1
ATOM 1851 C C . SER A 1 233 ? 13.542 -9.817 -33.580 1.00 94.75 233 SER A C 1
ATOM 1853 O O . SER A 1 233 ? 14.321 -9.335 -34.397 1.00 94.75 233 SER A O 1
ATOM 1855 N N . LYS A 1 234 ? 12.994 -9.104 -32.590 1.00 95.56 234 LYS A N 1
ATOM 1856 C CA . LYS A 1 234 ? 13.257 -7.689 -32.312 1.00 95.56 234 LYS A CA 1
ATOM 1857 C C . LYS A 1 234 ? 14.284 -7.483 -31.194 1.00 95.56 234 LYS A C 1
ATOM 1859 O O . LYS A 1 234 ? 14.504 -6.352 -30.776 1.00 95.56 234 LYS A O 1
ATOM 1864 N N . TRP A 1 235 ? 14.874 -8.552 -30.660 1.00 95.81 235 TRP A N 1
ATOM 1865 C CA . TRP A 1 235 ? 15.845 -8.420 -29.580 1.00 95.81 235 TRP A CA 1
ATOM 1866 C C . TRP A 1 235 ? 17.171 -7.856 -30.101 1.00 95.81 235 TRP A C 1
ATOM 1868 O O . TRP A 1 235 ? 17.631 -8.270 -31.173 1.00 95.81 235 TRP A O 1
ATOM 1878 N N . PRO A 1 236 ? 17.826 -6.972 -29.330 1.00 95.69 236 PRO A N 1
ATOM 1879 C CA . PRO A 1 236 ? 19.178 -6.520 -29.624 1.00 95.69 236 PRO A CA 1
ATOM 1880 C C . PRO A 1 236 ? 20.142 -7.693 -29.855 1.00 95.69 236 PRO A C 1
ATOM 1882 O O . PRO A 1 236 ? 20.207 -8.623 -29.049 1.00 95.69 236 PRO A O 1
ATOM 1885 N N . ASN A 1 237 ? 20.917 -7.663 -30.946 1.00 95.31 237 ASN A N 1
ATOM 1886 C CA . ASN A 1 237 ? 21.801 -8.781 -31.303 1.00 95.31 237 ASN A CA 1
ATOM 1887 C C . ASN A 1 237 ? 23.077 -8.400 -32.081 1.00 95.31 237 ASN A C 1
ATOM 1889 O O . ASN A 1 237 ? 23.707 -9.272 -32.677 1.00 95.31 237 ASN A O 1
ATOM 1893 N N . TRP A 1 238 ? 23.498 -7.136 -32.097 1.00 93.75 238 TRP A N 1
ATOM 1894 C CA . TRP A 1 238 ? 24.576 -6.687 -32.994 1.00 93.75 238 TRP A CA 1
ATOM 1895 C C . TRP A 1 238 ? 25.994 -7.086 -32.557 1.00 93.75 238 TRP A C 1
ATOM 1897 O O . TRP A 1 238 ? 26.845 -7.305 -33.416 1.00 93.75 238 TRP A O 1
ATOM 1907 N N . ASN A 1 239 ? 26.272 -7.235 -31.257 1.00 92.56 239 ASN A N 1
ATOM 1908 C CA . ASN A 1 239 ? 27.598 -7.628 -30.760 1.00 92.56 239 ASN A CA 1
ATOM 1909 C C . ASN A 1 239 ? 27.531 -8.809 -29.765 1.00 92.56 239 ASN A C 1
ATOM 1911 O O . ASN A 1 239 ? 26.455 -9.264 -29.370 1.00 92.56 239 ASN A O 1
ATOM 1915 N N . LYS A 1 240 ? 28.699 -9.340 -29.370 1.00 94.69 240 LYS A N 1
ATOM 1916 C CA . LYS A 1 240 ? 28.799 -10.505 -28.469 1.00 94.69 240 LYS A CA 1
ATOM 1917 C C . LYS A 1 240 ? 28.153 -10.249 -27.102 1.00 94.69 240 LYS A C 1
ATOM 1919 O O . LYS A 1 240 ? 27.491 -11.146 -26.588 1.00 94.69 240 LYS A O 1
ATOM 1924 N N . ARG A 1 241 ? 28.340 -9.056 -26.525 1.00 94.25 241 ARG A N 1
ATOM 1925 C CA . ARG A 1 241 ? 27.794 -8.690 -25.210 1.00 94.25 241 ARG A CA 1
ATOM 1926 C C . ARG A 1 241 ? 26.275 -8.583 -25.274 1.00 94.25 241 ARG A C 1
ATOM 1928 O O . ARG A 1 241 ? 25.592 -9.239 -24.495 1.00 94.25 241 ARG A O 1
ATOM 1935 N N . THR A 1 242 ? 25.754 -7.864 -26.261 1.00 95.38 242 THR A N 1
ATOM 1936 C CA . THR A 1 242 ? 24.319 -7.716 -26.515 1.00 95.38 242 THR A CA 1
ATOM 1937 C C . THR A 1 242 ? 23.649 -9.083 -26.714 1.00 95.38 242 THR A C 1
ATOM 1939 O O . THR A 1 242 ? 22.695 -9.402 -26.011 1.00 95.38 242 THR A O 1
ATOM 1942 N N . LYS A 1 243 ? 24.212 -9.959 -27.565 1.00 95.31 243 LYS A N 1
ATOM 1943 C CA . LYS A 1 243 ? 23.716 -11.341 -27.748 1.00 95.31 243 LYS A CA 1
ATOM 1944 C C . LYS A 1 243 ? 23.776 -12.190 -26.478 1.00 95.31 243 LYS A C 1
ATOM 1946 O O . LYS A 1 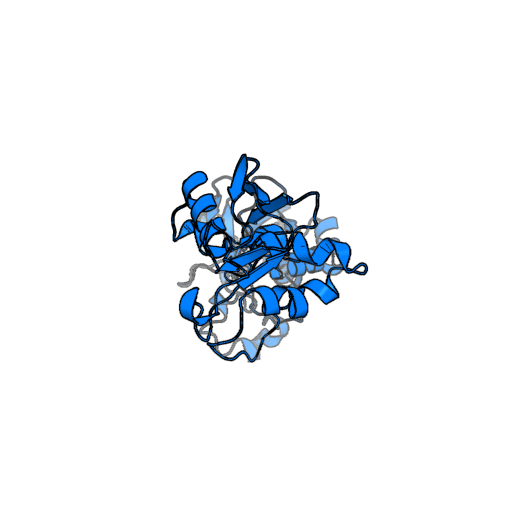243 ? 23.023 -13.147 -26.358 1.00 95.31 243 LYS A O 1
ATOM 1951 N N . GLN A 1 244 ? 24.712 -11.913 -25.572 1.00 95.12 244 GLN A N 1
ATOM 1952 C CA . GLN A 1 244 ? 24.832 -12.649 -24.318 1.00 95.12 244 GLN A CA 1
ATOM 1953 C C . GLN A 1 244 ? 23.753 -12.224 -23.322 1.00 95.12 244 GLN A C 1
ATOM 1955 O O . GLN A 1 244 ? 23.176 -13.094 -22.680 1.00 95.12 244 GLN A O 1
ATOM 1960 N N . VAL A 1 245 ? 23.493 -10.919 -23.200 1.00 96.56 245 VAL A N 1
ATOM 1961 C CA . VAL A 1 245 ? 22.496 -10.360 -22.273 1.00 96.56 245 VAL A CA 1
ATOM 1962 C C . VAL A 1 245 ? 21.076 -10.669 -22.737 1.00 96.56 245 VAL A C 1
ATOM 1964 O O . VAL A 1 245 ? 20.265 -11.181 -21.964 1.00 96.56 245 VAL A O 1
ATOM 1967 N N . PHE A 1 246 ? 20.787 -10.401 -24.012 1.00 96.38 246 PHE A N 1
ATOM 1968 C CA . PHE A 1 246 ? 19.466 -10.570 -24.612 1.00 96.38 246 PHE A CA 1
ATOM 1969 C C . PHE A 1 246 ? 19.385 -11.926 -25.318 1.00 96.38 246 PHE A C 1
ATOM 1971 O O . PHE A 1 246 ? 19.452 -12.025 -26.544 1.00 96.38 246 PHE A O 1
ATOM 1978 N N . ARG A 1 247 ? 19.273 -12.999 -24.529 1.00 93.25 247 ARG A N 1
ATOM 1979 C CA . ARG A 1 247 ? 19.196 -14.381 -25.032 1.00 93.25 247 ARG A CA 1
ATOM 1980 C C . ARG A 1 247 ? 18.087 -15.183 -24.374 1.00 93.25 247 ARG A C 1
ATOM 1982 O O . ARG A 1 247 ? 17.708 -14.911 -23.242 1.00 93.25 247 ARG A O 1
ATOM 1989 N N . LEU A 1 248 ? 17.612 -16.216 -25.062 1.00 88.19 248 LEU A N 1
ATOM 1990 C CA . LEU A 1 248 ? 16.789 -17.244 -24.434 1.00 88.19 248 LEU A CA 1
ATOM 1991 C C . LEU A 1 248 ? 17.700 -18.244 -23.731 1.00 88.19 248 LEU A C 1
ATOM 1993 O O . LEU A 1 248 ? 18.596 -18.813 -24.354 1.00 88.19 248 LEU A O 1
ATOM 1997 N N . TRP A 1 249 ? 17.485 -18.445 -22.434 1.00 85.12 249 TRP A N 1
ATOM 1998 C CA . TRP A 1 249 ? 18.329 -19.335 -21.635 1.00 85.12 249 TRP A CA 1
ATOM 19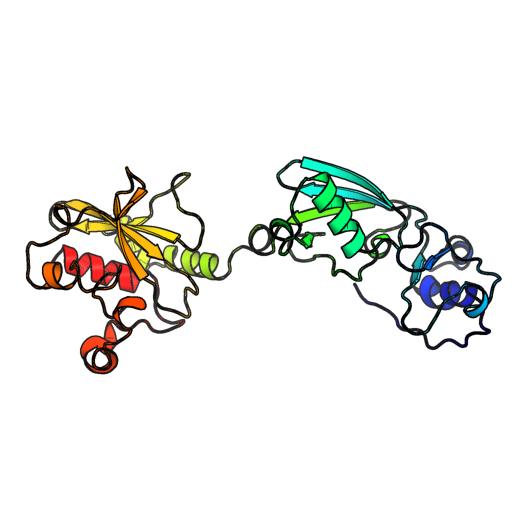99 C C . TRP A 1 249 ? 17.574 -20.076 -20.520 1.00 85.12 249 TRP A C 1
ATOM 2001 O O . TRP A 1 249 ? 18.185 -20.579 -19.586 1.00 85.12 249 TRP A O 1
ATOM 2011 N N . GLY A 1 250 ? 16.247 -20.181 -20.642 1.00 82.25 250 GLY A N 1
ATOM 2012 C CA . GLY A 1 250 ? 15.399 -20.971 -19.740 1.00 82.25 250 GLY A CA 1
ATOM 2013 C C . GLY A 1 250 ? 14.723 -20.179 -18.618 1.00 82.25 250 GLY A C 1
ATOM 2014 O O . GLY A 1 250 ? 13.849 -20.725 -17.955 1.00 82.25 250 GLY A O 1
ATOM 2015 N N . LYS A 1 251 ? 15.061 -18.896 -18.445 1.00 88.19 251 LYS A N 1
ATOM 2016 C CA . LYS A 1 251 ? 14.369 -17.970 -17.539 1.00 88.19 251 LYS A CA 1
ATOM 2017 C C . LYS A 1 251 ? 13.853 -16.753 -18.301 1.00 88.19 251 LYS A C 1
ATOM 2019 O O . LYS A 1 251 ? 14.473 -16.320 -19.274 1.00 88.19 251 LYS A O 1
ATOM 2024 N N . GLN A 1 252 ? 12.715 -16.213 -17.868 1.00 90.75 252 GLN A N 1
ATOM 2025 C CA . GLN A 1 252 ? 12.172 -14.953 -18.382 1.00 90.75 252 GLN A CA 1
ATOM 2026 C C . GLN A 1 252 ? 12.835 -13.775 -17.664 1.00 90.75 252 GLN A C 1
ATOM 2028 O O . GLN A 1 252 ? 12.212 -13.097 -16.855 1.00 90.75 252 GLN A O 1
ATOM 2033 N N . CYS A 1 253 ? 14.122 -13.575 -17.933 1.00 95.50 253 CYS A N 1
ATOM 2034 C CA . CYS A 1 253 ? 14.895 -12.464 -17.396 1.00 95.50 253 CYS A CA 1
ATOM 2035 C C . CYS A 1 253 ? 16.116 -12.152 -18.271 1.00 95.50 253 CYS A C 1
ATOM 2037 O O . CYS A 1 253 ? 16.482 -12.939 -19.157 1.00 95.50 253 CYS A O 1
ATOM 2039 N N . LEU A 1 254 ? 16.759 -11.010 -18.031 1.00 97.12 254 LEU A N 1
ATOM 2040 C CA . LEU A 1 254 ? 17.985 -10.637 -18.738 1.00 97.12 254 LEU A CA 1
ATOM 2041 C C . LEU A 1 254 ? 19.183 -11.378 -18.149 1.00 97.12 254 LEU A C 1
ATOM 2043 O O . LEU A 1 254 ? 19.287 -11.537 -16.941 1.00 97.12 254 LEU A O 1
ATOM 2047 N N . TYR A 1 255 ? 20.126 -11.812 -18.987 1.00 96.62 255 TYR A N 1
ATOM 2048 C CA . TYR A 1 255 ? 21.311 -12.541 -18.523 1.00 96.62 255 TYR A CA 1
ATOM 2049 C C . TYR A 1 255 ? 22.365 -11.585 -17.929 1.00 96.62 255 TYR A C 1
ATOM 2051 O O . TYR A 1 255 ? 23.424 -11.347 -18.523 1.00 96.62 255 TYR A O 1
ATOM 2059 N N . LEU A 1 256 ? 22.041 -10.996 -16.773 1.00 96.19 256 LEU A N 1
ATOM 2060 C CA . LEU A 1 256 ? 22.828 -9.984 -16.066 1.00 96.19 256 LEU A CA 1
ATOM 2061 C C . LEU A 1 256 ? 23.048 -10.361 -14.594 1.00 96.19 256 LEU A C 1
ATOM 2063 O O . LEU A 1 256 ? 22.114 -10.830 -13.955 1.00 96.19 256 LEU A O 1
ATOM 2067 N N . PRO A 1 257 ? 24.232 -10.104 -14.007 1.00 97.00 257 PRO A N 1
ATOM 2068 C CA . PRO A 1 257 ? 24.467 -10.396 -12.589 1.00 97.00 257 PRO A CA 1
ATOM 2069 C C . PRO A 1 257 ? 23.615 -9.576 -11.606 1.00 97.00 257 PRO A C 1
ATOM 2071 O O . PRO A 1 257 ? 23.391 -10.032 -10.488 1.00 97.00 257 PRO A O 1
ATOM 2074 N N . CYS A 1 258 ? 23.136 -8.395 -12.014 1.00 97.19 258 CYS A N 1
ATOM 2075 C CA . CYS A 1 258 ? 22.204 -7.568 -11.238 1.00 97.19 258 CYS A CA 1
ATOM 2076 C C . CYS A 1 258 ? 20.734 -8.001 -11.372 1.00 97.19 258 CYS A C 1
ATOM 2078 O O . CYS A 1 258 ? 19.877 -7.387 -10.744 1.00 97.19 258 CYS A O 1
ATOM 2080 N N . ASP A 1 259 ? 20.426 -9.026 -12.173 1.00 97.75 259 ASP A N 1
ATOM 2081 C CA . ASP A 1 259 ? 19.082 -9.593 -12.288 1.00 97.75 259 ASP A CA 1
ATOM 2082 C C . ASP A 1 259 ? 18.931 -10.769 -11.318 1.00 97.75 259 ASP A C 1
ATOM 2084 O O . ASP A 1 259 ? 19.695 -11.740 -11.376 1.00 97.75 259 ASP A O 1
ATOM 2088 N N . ARG A 1 260 ? 17.948 -10.689 -10.413 1.00 96.38 260 ARG A N 1
ATOM 2089 C CA . ARG A 1 260 ? 17.740 -11.695 -9.356 1.00 96.38 260 ARG A CA 1
ATOM 2090 C C . ARG A 1 260 ? 17.532 -13.095 -9.924 1.00 96.38 260 ARG A C 1
ATOM 2092 O O . ARG A 1 260 ? 18.209 -14.032 -9.497 1.00 96.38 260 ARG A O 1
ATOM 2099 N N . LEU A 1 261 ? 16.625 -13.239 -10.892 1.00 96.19 261 LEU A N 1
ATOM 2100 C CA . LEU A 1 261 ? 16.357 -14.541 -11.501 1.00 96.19 261 LEU A CA 1
ATOM 2101 C C . LEU A 1 261 ? 17.562 -15.033 -12.295 1.00 96.19 261 LEU A C 1
ATOM 2103 O O . LEU A 1 261 ? 17.793 -16.241 -12.371 1.00 96.19 261 LEU A O 1
ATOM 2107 N N . ALA A 1 262 ? 18.344 -14.130 -12.889 1.00 95.62 262 ALA A N 1
ATOM 2108 C CA . ALA A 1 262 ? 19.524 -14.544 -13.623 1.00 95.62 262 ALA A CA 1
ATOM 2109 C C . ALA A 1 262 ? 20.647 -15.053 -12.724 1.00 95.62 262 ALA A C 1
ATOM 2111 O O . ALA A 1 262 ? 21.290 -16.052 -13.049 1.00 95.62 262 ALA A O 1
ATOM 2112 N N . LEU A 1 263 ? 20.862 -14.393 -11.588 1.00 94.94 263 LEU A N 1
ATOM 2113 C CA . LEU A 1 263 ? 21.898 -14.748 -10.627 1.00 94.94 263 LEU A CA 1
ATOM 2114 C C . LEU A 1 263 ? 21.685 -16.145 -10.023 1.00 94.94 263 LEU A C 1
ATOM 2116 O O . LEU A 1 263 ? 22.646 -16.885 -9.801 1.00 94.94 263 LEU A O 1
ATOM 2120 N N . GLU A 1 264 ? 20.432 -16.539 -9.800 1.00 92.44 264 GLU A N 1
ATOM 2121 C CA . GLU A 1 264 ? 20.072 -17.878 -9.333 1.00 92.44 264 GLU A CA 1
ATOM 2122 C C . GLU A 1 264 ? 20.652 -18.987 -10.234 1.00 92.44 264 GLU A C 1
ATOM 2124 O O . GLU A 1 264 ? 20.240 -19.171 -11.386 1.00 92.44 264 GLU A O 1
ATOM 2129 N N . GLY A 1 265 ? 21.557 -19.786 -9.668 1.00 85.31 265 GLY A N 1
ATOM 2130 C CA . GLY A 1 265 ? 22.228 -20.889 -10.361 1.00 85.31 265 GLY A CA 1
ATOM 2131 C C . GLY A 1 265 ? 23.603 -20.538 -10.940 1.00 85.31 265 GLY A C 1
ATOM 2132 O O . GLY A 1 265 ? 24.281 -21.434 -11.438 1.00 85.31 265 GLY A O 1
ATOM 2133 N N . HIS A 1 266 ? 24.055 -19.284 -10.826 1.00 92.38 266 HIS A N 1
ATOM 2134 C CA . HIS A 1 266 ? 25.399 -18.851 -11.224 1.00 92.38 266 HIS A CA 1
ATOM 2135 C C . HIS A 1 266 ? 26.281 -18.574 -10.004 1.00 92.38 266 HIS A C 1
ATOM 2137 O O . HIS A 1 266 ? 26.562 -17.432 -9.644 1.00 92.38 266 HIS A O 1
ATOM 2143 N N . THR A 1 267 ? 26.747 -19.640 -9.353 1.00 93.25 267 THR A N 1
ATOM 2144 C CA . THR A 1 267 ? 27.539 -19.550 -8.112 1.00 93.25 267 THR A CA 1
ATOM 2145 C C . THR A 1 267 ? 28.896 -18.860 -8.284 1.00 93.25 267 THR A C 1
ATOM 2147 O O . THR A 1 267 ? 29.488 -18.425 -7.303 1.00 93.25 267 THR A O 1
ATOM 2150 N N . ASP A 1 268 ? 29.413 -18.759 -9.510 1.00 95.69 268 ASP A N 1
ATOM 2151 C CA . ASP A 1 268 ? 30.687 -18.105 -9.823 1.00 95.69 268 ASP A CA 1
ATOM 2152 C C . ASP A 1 268 ? 30.552 -16.600 -10.113 1.00 95.69 268 ASP A C 1
ATOM 2154 O O . ASP A 1 268 ? 31.549 -15.873 -10.071 1.00 95.69 268 ASP A O 1
ATOM 2158 N N . TRP A 1 269 ? 29.341 -16.106 -10.390 1.00 96.06 269 TRP A N 1
ATOM 2159 C CA . TRP A 1 269 ? 29.103 -14.696 -10.711 1.00 96.06 269 TRP A CA 1
ATOM 2160 C C . TRP A 1 269 ? 29.419 -13.737 -9.571 1.00 96.06 269 TRP A C 1
ATOM 2162 O O . TRP A 1 269 ? 30.055 -12.723 -9.857 1.00 96.06 269 TRP A O 1
ATOM 2172 N N . PRO A 1 270 ? 29.089 -14.032 -8.300 1.00 94.88 270 PRO A N 1
ATOM 2173 C CA . PRO A 1 270 ? 29.475 -13.151 -7.207 1.00 94.88 270 PRO A CA 1
ATOM 2174 C C . PRO A 1 270 ? 30.979 -12.897 -7.122 1.00 94.88 270 PRO A C 1
ATOM 2176 O O . PRO A 1 270 ? 31.406 -11.791 -6.812 1.00 94.88 270 PRO A O 1
ATOM 2179 N N . GLN A 1 271 ? 31.794 -13.890 -7.484 1.00 95.06 271 GLN A N 1
ATOM 2180 C CA . GLN A 1 271 ? 33.245 -13.737 -7.527 1.00 95.06 271 GLN A CA 1
ATOM 2181 C C . GLN A 1 271 ? 33.717 -13.019 -8.801 1.00 95.06 271 GLN A C 1
ATOM 2183 O O . GLN A 1 271 ? 34.581 -12.146 -8.735 1.00 95.06 271 GLN A O 1
ATOM 2188 N N . LYS A 1 272 ? 33.180 -13.387 -9.971 1.00 95.31 272 LYS A N 1
ATOM 2189 C CA . LYS A 1 272 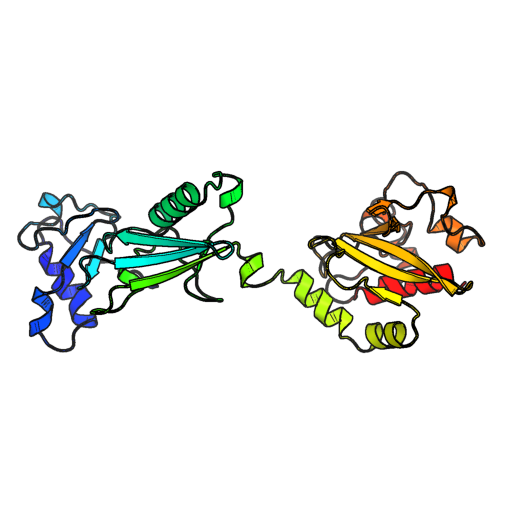? 33.650 -12.885 -11.279 1.00 95.31 272 LYS A CA 1
ATOM 2190 C C . LYS A 1 272 ? 33.118 -11.501 -11.647 1.00 95.31 272 LYS A C 1
ATOM 2192 O O . LYS A 1 272 ? 33.777 -10.764 -12.376 1.00 95.31 272 LYS A O 1
ATOM 2197 N N . HIS A 1 273 ? 31.929 -11.165 -11.165 1.00 94.31 273 HIS A N 1
ATOM 2198 C CA . HIS A 1 273 ? 31.168 -9.973 -11.523 1.00 94.31 273 HIS A CA 1
ATOM 2199 C C . HIS A 1 273 ? 30.678 -9.229 -10.277 1.00 94.31 273 HIS A C 1
ATOM 2201 O O . HIS A 1 273 ? 29.602 -8.643 -10.302 1.00 94.31 273 HIS A O 1
ATOM 2207 N N . ASN A 1 274 ? 31.466 -9.232 -9.194 1.00 94.56 274 ASN A N 1
ATOM 2208 C CA . ASN A 1 274 ? 31.095 -8.635 -7.904 1.00 94.56 274 ASN A CA 1
ATOM 2209 C C . ASN A 1 274 ? 30.547 -7.198 -8.028 1.00 94.56 274 ASN A C 1
ATOM 2211 O O . ASN A 1 274 ? 29.576 -6.838 -7.377 1.00 94.56 274 ASN A O 1
ATOM 2215 N N . TYR A 1 275 ? 31.126 -6.385 -8.918 1.00 94.81 275 TYR A N 1
ATOM 2216 C CA . TYR A 1 275 ? 30.689 -5.003 -9.147 1.00 94.81 275 TYR A CA 1
ATOM 2217 C C . TYR A 1 275 ? 29.282 -4.889 -9.769 1.00 94.81 275 TYR A C 1
ATOM 2219 O O . TYR A 1 275 ? 28.636 -3.857 -9.613 1.00 94.81 275 TYR A O 1
ATOM 2227 N N . LEU A 1 276 ? 28.787 -5.940 -10.432 1.00 95.75 276 LEU A N 1
ATOM 2228 C CA . LEU A 1 276 ? 27.438 -6.011 -11.006 1.00 95.75 276 LEU A CA 1
ATOM 2229 C C . LEU A 1 276 ? 26.436 -6.738 -10.114 1.00 95.75 276 LEU A C 1
ATOM 2231 O O . LEU A 1 276 ? 25.246 -6.659 -10.387 1.00 95.75 276 LEU A O 1
ATOM 2235 N N . ILE A 1 277 ? 26.871 -7.427 -9.060 1.00 97.44 277 ILE A N 1
ATOM 2236 C CA . ILE A 1 277 ? 25.933 -8.033 -8.114 1.00 97.44 277 ILE A CA 1
ATOM 2237 C C . ILE A 1 277 ? 25.184 -6.929 -7.387 1.00 97.44 277 ILE A C 1
ATOM 2239 O O . ILE A 1 277 ? 25.805 -5.985 -6.901 1.00 97.44 277 ILE A O 1
ATOM 2243 N N . TRP A 1 278 ? 23.863 -7.059 -7.329 1.00 97.12 278 TRP A N 1
ATOM 2244 C CA . TRP A 1 278 ? 23.020 -6.167 -6.549 1.00 97.12 278 TRP A CA 1
ATOM 2245 C C . TRP A 1 278 ? 23.330 -6.295 -5.059 1.00 97.12 278 TRP A C 1
ATOM 2247 O O . TRP A 1 278 ? 23.308 -7.394 -4.500 1.00 97.12 278 TRP A O 1
ATOM 2257 N N . LYS A 1 279 ? 23.590 -5.165 -4.420 1.00 96.50 279 LYS A N 1
ATOM 2258 C CA . LYS A 1 279 ? 23.815 -5.039 -2.991 1.00 96.50 279 LYS A CA 1
ATOM 2259 C C . LYS A 1 279 ? 22.577 -4.441 -2.345 1.00 96.50 279 LYS A C 1
ATOM 2261 O O . LYS A 1 279 ? 22.203 -3.306 -2.636 1.00 96.50 279 LYS A O 1
ATOM 2266 N N . ALA A 1 280 ? 21.964 -5.228 -1.469 1.00 93.94 280 ALA A N 1
ATOM 2267 C CA . ALA A 1 280 ? 20.784 -4.826 -0.722 1.00 93.94 280 ALA A CA 1
ATOM 2268 C C . ALA A 1 280 ? 21.024 -3.493 0.004 1.00 93.94 280 ALA A C 1
ATOM 2270 O O . ALA A 1 280 ? 22.057 -3.330 0.653 1.00 93.94 280 ALA A O 1
ATOM 2271 N N . PHE A 1 281 ? 20.073 -2.565 -0.103 1.00 91.56 281 PHE A N 1
ATOM 2272 C CA . PHE A 1 281 ? 20.076 -1.247 0.548 1.00 91.56 281 PHE A CA 1
ATOM 2273 C C . PHE A 1 281 ? 21.202 -0.279 0.132 1.00 91.56 281 PHE A C 1
ATOM 2275 O O . PHE A 1 281 ? 21.243 0.844 0.631 1.00 91.56 281 PHE A O 1
ATOM 2282 N N . GLU A 1 282 ? 22.106 -0.687 -0.764 1.00 94.75 282 GLU A N 1
ATOM 2283 C CA . GLU A 1 282 ? 23.193 0.152 -1.292 1.00 94.75 282 GLU A CA 1
ATOM 2284 C C . GLU A 1 282 ? 22.947 0.553 -2.750 1.00 94.75 282 GLU A C 1
ATOM 2286 O O . GLU A 1 282 ? 23.161 1.706 -3.122 1.00 94.75 282 GLU A O 1
ATOM 2291 N N . ASP A 1 283 ? 22.543 -0.406 -3.589 1.00 96.75 283 ASP A N 1
ATOM 2292 C CA . ASP A 1 283 ? 22.377 -0.175 -5.020 1.00 96.75 283 ASP A CA 1
ATOM 2293 C C . ASP A 1 283 ? 20.995 0.406 -5.354 1.00 96.75 283 ASP A C 1
ATOM 2295 O O . ASP A 1 283 ? 19.971 0.055 -4.769 1.00 96.75 283 ASP A O 1
ATOM 2299 N N . THR A 1 284 ? 20.963 1.260 -6.376 1.00 97.19 284 THR A N 1
ATOM 2300 C CA . THR A 1 284 ? 19.740 1.879 -6.899 1.00 97.19 284 THR A CA 1
ATOM 2301 C C . THR A 1 284 ? 19.349 1.278 -8.248 1.00 97.19 284 THR A C 1
ATOM 2303 O O . THR A 1 284 ? 20.142 0.589 -8.899 1.00 97.19 284 THR A O 1
ATOM 2306 N N . ILE A 1 285 ? 18.126 1.555 -8.730 1.00 97.56 285 ILE A N 1
ATOM 2307 C CA . ILE A 1 285 ? 17.684 1.090 -10.063 1.00 97.56 285 ILE A CA 1
ATOM 2308 C C . ILE A 1 285 ? 18.645 1.550 -11.171 1.00 97.56 285 ILE A C 1
ATOM 2310 O O . ILE A 1 285 ? 18.830 0.849 -12.168 1.00 97.56 285 ILE A O 1
ATOM 2314 N N . THR A 1 286 ? 19.314 2.686 -10.964 1.00 97.81 286 THR A N 1
ATOM 2315 C CA . THR A 1 286 ? 20.263 3.284 -11.900 1.00 97.81 286 THR A CA 1
ATOM 2316 C C . THR A 1 286 ? 21.419 2.350 -12.229 1.00 97.81 286 THR A C 1
ATOM 2318 O O . THR A 1 286 ? 21.799 2.275 -13.392 1.00 97.81 286 THR A O 1
ATOM 2321 N N . LYS A 1 287 ? 21.906 1.534 -11.281 1.00 97.75 287 LYS A N 1
ATOM 2322 C CA . LYS A 1 287 ? 22.926 0.506 -11.560 1.00 97.75 287 LYS A CA 1
ATOM 2323 C C . LYS A 1 287 ? 22.503 -0.430 -12.689 1.00 97.75 287 LYS A C 1
ATOM 2325 O O . LYS A 1 287 ? 23.288 -0.739 -13.586 1.00 97.75 287 LYS A O 1
ATOM 2330 N N . TYR A 1 288 ? 21.255 -0.885 -12.641 1.00 98.19 288 TYR A N 1
ATOM 2331 C CA . TYR A 1 288 ? 20.707 -1.776 -13.653 1.00 98.19 288 TYR A CA 1
ATOM 2332 C C . TYR A 1 288 ? 20.573 -1.037 -14.994 1.00 98.19 288 TYR A C 1
ATOM 2334 O O . TYR A 1 288 ? 20.987 -1.554 -16.033 1.00 98.19 288 TYR A O 1
ATOM 2342 N N . LEU A 1 289 ? 20.049 0.193 -14.981 1.00 98.56 289 LEU A N 1
ATOM 2343 C CA . LEU A 1 289 ? 19.890 1.009 -16.191 1.00 98.56 289 LEU A CA 1
ATOM 2344 C C . LEU A 1 289 ? 21.232 1.351 -16.851 1.00 98.56 289 LEU A C 1
ATOM 2346 O O . LEU A 1 289 ? 21.331 1.273 -18.073 1.00 98.56 289 LEU A O 1
ATOM 2350 N N . ILE A 1 290 ? 22.275 1.634 -16.066 1.00 98.00 290 ILE A N 1
ATOM 2351 C CA . ILE A 1 290 ? 23.644 1.841 -16.552 1.00 98.00 290 ILE A CA 1
ATOM 2352 C C . ILE A 1 290 ? 24.146 0.589 -17.272 1.00 98.00 290 ILE A C 1
ATOM 2354 O O . ILE A 1 290 ? 24.658 0.694 -18.384 1.00 98.00 290 ILE A O 1
ATOM 2358 N N . GLU A 1 291 ? 23.975 -0.600 -16.690 1.00 97.88 291 GLU A N 1
ATOM 2359 C CA . GLU A 1 291 ? 24.417 -1.850 -17.322 1.00 97.88 291 GLU A CA 1
ATOM 2360 C C . GLU A 1 291 ? 23.666 -2.129 -18.638 1.00 97.88 291 GLU A C 1
ATOM 2362 O O . GLU A 1 291 ? 24.260 -2.587 -19.622 1.00 97.88 291 GLU A O 1
ATOM 2367 N N . LEU A 1 292 ? 22.369 -1.808 -18.696 1.00 98.25 292 LEU A N 1
ATOM 2368 C CA . LEU A 1 292 ? 21.591 -1.886 -19.935 1.00 98.25 292 LEU A CA 1
ATOM 2369 C C . LEU A 1 292 ? 22.073 -0.879 -20.973 1.00 98.25 292 LEU A C 1
ATOM 2371 O O . LEU A 1 292 ? 22.286 -1.254 -22.126 1.00 98.25 292 LEU A O 1
ATOM 2375 N N . TYR A 1 293 ? 22.281 0.371 -20.566 1.00 98.31 293 TYR A N 1
ATOM 2376 C CA . TYR A 1 293 ? 22.759 1.430 -21.443 1.00 98.31 293 TYR A CA 1
ATOM 2377 C C . TYR A 1 293 ? 24.131 1.078 -22.017 1.00 98.31 293 TYR A C 1
ATOM 2379 O O . TYR A 1 293 ? 24.313 1.111 -23.233 1.00 98.31 293 TYR A O 1
ATOM 2387 N N . GLN A 1 294 ? 25.066 0.624 -21.178 1.00 96.50 294 GLN A N 1
ATOM 2388 C CA . GLN A 1 294 ? 26.377 0.140 -21.609 1.00 96.50 294 GLN A CA 1
ATOM 2389 C C . GLN A 1 294 ? 26.248 -1.042 -22.574 1.00 96.50 294 GLN A C 1
ATOM 2391 O O . GLN A 1 294 ? 26.876 -1.043 -23.628 1.00 96.50 294 GLN A O 1
ATOM 2396 N N . THR A 1 295 ? 25.390 -2.022 -22.277 1.00 96.75 295 THR A N 1
ATOM 2397 C CA . THR A 1 295 ? 25.159 -3.181 -23.157 1.00 96.75 295 THR A CA 1
ATOM 2398 C C . THR A 1 295 ? 24.581 -2.784 -24.524 1.00 96.75 295 THR A C 1
ATOM 2400 O O . THR A 1 295 ? 24.910 -3.412 -25.537 1.00 96.75 295 THR A O 1
ATOM 2403 N N . LEU A 1 296 ? 23.720 -1.762 -24.568 1.00 97.19 296 LEU A N 1
ATOM 2404 C CA . LEU A 1 296 ? 23.085 -1.264 -25.791 1.00 97.19 296 LEU A CA 1
ATOM 2405 C C . LEU A 1 296 ? 23.957 -0.266 -26.578 1.00 97.19 296 LEU A C 1
ATOM 2407 O O . LEU A 1 296 ? 23.679 0.001 -27.749 1.00 97.19 296 LEU A O 1
ATOM 2411 N N . ASN A 1 297 ? 25.013 0.267 -25.962 1.00 95.25 297 ASN A N 1
ATOM 2412 C CA . ASN A 1 297 ? 25.888 1.276 -26.568 1.00 95.25 297 ASN A CA 1
ATOM 2413 C C . ASN A 1 297 ? 27.343 0.819 -26.769 1.00 95.25 297 ASN A C 1
ATOM 2415 O O . ASN A 1 297 ? 28.138 1.580 -27.325 1.00 95.25 297 ASN A O 1
ATOM 2419 N N . TYR A 1 298 ? 27.666 -0.422 -26.385 1.00 81.62 298 TYR A N 1
ATOM 2420 C CA . TYR A 1 298 ? 28.973 -1.056 -26.601 1.00 81.62 298 TYR A CA 1
ATOM 2421 C C . TYR A 1 298 ? 29.344 -1.187 -28.087 1.00 81.62 298 TYR A C 1
ATOM 2423 O O . TYR A 1 298 ? 28.550 -1.780 -28.864 1.00 81.62 298 TYR A O 1
#

Nearest PDB structures (foldseek):
  8tyy-assembly1_A  TM=8.265E-01  e=3.193E-04  Ensifer aridi
  8ftb-assembly1_B  TM=3.840E-01  e=9.224E-06  Mus musculus
  4rm8-assembly2_B  TM=4.482E-01  e=1.103E-04  Homo sapiens
  4yl8-assembly1_A  TM=4.049E-01  e=7.292E-05  Mus musculus
  5k1a-assembly2_D  TM=5.924E-01  e=2.246E-02  Homo sapiens

Sequence (298 aa):
MKYQVADLKPNQRVGLLVKEFASELVSNQDFVEDCEVYLKNEEDDLDKGKTLEESGIKQGDHVFVGRCKKVDVSINYAGKEYTLSVSPSTNARKLRHLALKHFGIGDDDGADLLLWIDKNTYLEDKNMIGSTTDYPKCSVSLLLASKEDIQGAPEEEVLNDHLNSAEYQSGAMEESWGMIENDKRPQWPFVIFWVVAKSGDKYFFRFDLTGYNEFAPTAILWDPSTNTPLGQSKWPNWNKRTKQVFRLWGKQCLYLPCDRLALEGHTDWPQKHNYLIWKAFEDTITKYLIELYQTLNY

Secondary structure (DSSP, 8-state):
---------TTSBTHHHHHHHTTTT-SSGGGSTT-EEEETT-SSPP-TTSBTTTTT--TT--EEEES-S-EEEEEEETTEEEEEEE-TT-BHHHHHHHHHHHHT--TTTTSS-EEESSSS-B--TT-BGGGG--TTT-EEEEEEE-HHHHH--HHHHHHHHHHHSHHHHHHHHTTSEEE--STTPPPTTEEEEEEE-TTSPEEEEEEE-TTBTTB--EEEEEETTTTEEPPGGGS--SSHHHHHHS--SSSSS-S-TT-HHHHTT-TTHHHHSGGGS--TTT--HHHHHHHHHHHHH-

pLDDT: mean 91.31, std 9.53, range [53.0, 98.56]

Foldseek 3Di:
DDDDDDDDDQQDFQLVCLVVPVVVVDPDPVCSVLKFKAWAPDLDTFDRGGGCVRSVNDPPTDMDIGNDNKAWEWEDEPNDIDIDIGGQNYFQQNVLVVVCVVVVHDCVRLVQWFWAQALVDTGDRRHGNNVVDDPPNRYGYTYTDGNCVRPNDVLVVVQVVLCVDPLNVVCVVVVQKDFDDDDLADDPPWTKMWGAFPVRDIWIKIWHQVVNLQAFIFIATADSVVGGGDDLVPQDDDDPLSPQQSDDDPDRGTCFQSHRVNVVPVPCCCVVVVVRHDDRNPDHVSSVSVVVSVSRYD

Solvent-accessible surface area (backbone atoms only — not comparable to full-atom values): 16906 Å² total; per-residue (Å²): 138,85,85,85,87,82,94,78,61,56,83,42,42,45,45,51,56,43,62,70,63,41,52,81,75,42,99,51,82,85,56,58,79,60,42,45,38,20,48,60,64,37,76,60,69,56,62,44,86,38,27,29,50,81,68,66,60,54,94,88,67,55,69,37,74,43,64,52,73,50,28,44,37,38,38,35,44,96,93,43,78,49,76,52,74,41,32,23,17,34,22,36,45,62,51,48,53,53,48,33,61,72,75,70,48,50,74,79,81,42,68,65,50,40,46,22,69,52,79,87,43,63,55,52,57,80,44,34,55,44,81,68,40,54,79,90,73,23,45,44,63,32,38,52,41,37,62,50,80,59,67,48,53,72,50,56,51,52,48,51,53,42,58,69,29,70,75,36,41,53,38,40,77,69,58,43,31,50,67,65,79,64,100,79,56,57,67,84,52,34,46,46,37,34,32,34,29,75,87,68,50,72,50,35,30,42,31,43,36,71,61,37,50,66,39,45,42,33,36,34,58,33,32,83,91,79,72,43,73,46,58,75,92,75,50,62,62,90,46,75,64,27,40,54,31,57,46,91,78,92,58,95,36,39,60,37,60,40,18,43,71,43,36,63,91,42,85,61,42,64,77,78,38,47,92,46,40,62,44,56,78,73,56,52,70,50,62,56,52,50,54,50,30,49,48,45,56,109

Mean predicted aligned error: 11.78 Å

Radius of gyration: 29.3 Å; Cα contacts (8 Å, |Δi|>4): 496; chains: 1; bounding box: 62×39×77 Å